Protein AF-A0A443N6I2-F1 (afdb_monomer)

Foldseek 3Di:
DDDDDDDPPPPPPPPPPPDPLVDDLVVLLVVLLVVQLVDPVSLVVQLVPDPSSVVSCPDLSNLQRGDCLVVLVDPPCPPDPVSVVSLVSSVVSNRLVSLLLVLVCCVFPVVVPVSSLVSLVVSVVVVNQLSLLVNLVVLVLDPPSPVVSCVSNVSHDPVVNVVSVVSNVSSVVVHPGPPPSDDDDDDD

Solvent-accessible surface area (backbone atoms only — not comparable to full-atom values): 10676 Å² total; per-residue (Å²): 139,88,79,86,83,82,79,79,77,76,76,79,77,76,77,77,77,82,50,78,81,76,51,56,58,67,58,49,17,53,52,42,14,54,42,10,46,74,31,51,65,58,34,56,53,49,34,71,75,40,71,66,44,43,60,21,60,73,34,63,60,21,40,32,40,42,47,45,70,62,70,77,67,51,79,89,56,84,84,38,70,66,59,52,54,49,49,51,48,14,41,76,51,63,8,52,64,44,37,31,50,52,12,48,42,26,39,44,53,69,65,39,45,69,62,9,50,51,35,23,48,56,22,35,76,73,65,35,64,59,28,23,47,52,48,18,56,54,28,60,73,40,94,88,33,51,66,63,15,48,62,42,39,70,76,53,54,76,78,54,47,56,54,38,51,53,50,49,54,59,51,55,76,72,48,64,64,71,88,57,95,80,74,81,84,87,79,135

Sequence (188 aa):
MGGLRKLMKRRKETTVTSNILSLPRDMLASILASVASSSVIDLVEAKRTCQGFYEAASDYLVFRRVTLESVYGTSWTANSPEKSSFLKQCEEMGNPDALCNLGMYHFFSYREYELGLNLLKKCVDSGHLYSSYALGMILLSNRGSHLEAIEVLNKIENLETDKCRRRFRKILNRMWIHYSFHQRRIYM

Secondary structure (DSSP, 8-state):
-------------------GGGS-HHHHHHHHHHHHHH-HHHHHHHHHH-HHHHHHTTSHHHHHH---HHHHH-STTTT-HHHHHHHHHHHHTT-HHHHHHHHHHIIIII--HHHHHHHHHHHHHTT-HHHHHHHHHHHHTSTT-HHHHHHHHTTS-HHHHHHHHHHHHHHHTTS-----SS------

Nearest PDB structures (foldseek):
  5jjo-assembly1_A  TM=4.020E-01  e=1.447E-02  Pseudomonas aeruginosa PAO1
  5jkp-assembly1_A  TM=4.039E-01  e=2.145E-02  Pseudomonas aeruginosa PAO1
  6lch-assembly1_A  TM=4.253E-01  e=3.028E-02  Pseudomonas aeruginosa
  8if8-assembly1_C  TM=2.238E-01  e=1.156E+00  Mycobacterium tuberculosis H37Rv
  7tdz-assembly1_C  TM=1.611E-01  e=5.867E+00  Xenopus laevis

Mean predicted aligned error: 10.06 Å

Radius of gyration: 25.02 Å; Cα contacts (8 Å, |Δi|>4): 185; chains: 1; bounding box: 101×25×61 Å

pLDDT: mean 82.49, std 18.19, range [36.22, 97.62]

InterPro domains:
  IPR001810 F-box domain [PS50181] (17-66)
  IPR011990 Tetratricopeptide-like helical domain superfamily [G3DSA:1.25.40.10] (66-175)
  IPR036047 F-box-like domain superfamily [SSF81383] (4-74)
  IPR040338 Putative F-box protein At1g67623-like [PTHR33784] (15-177)
  IPR057136 At2g35280-like, TPR domain [PF23310] (75-172)

Structure (mmCIF, N/CA/C/O backbone):
data_AF-A0A443N6I2-F1
#
_entry.id   AF-A0A443N6I2-F1
#
loop_
_atom_site.group_PDB
_atom_site.id
_atom_site.type_symbol
_atom_site.label_atom_id
_atom_site.label_alt_id
_atom_site.label_comp_id
_atom_site.label_asym_id
_atom_site.label_entity_id
_atom_site.label_seq_id
_atom_site.pdbx_PDB_ins_code
_atom_site.Cartn_x
_atom_site.Cartn_y
_atom_site.Cartn_z
_atom_site.occupancy
_atom_site.B_iso_or_equiv
_atom_site.auth_seq_id
_atom_site.auth_comp_id
_atom_site.auth_asym_id
_atom_site.auth_atom_id
_atom_site.pdbx_PDB_model_num
ATOM 1 N N . MET A 1 1 ? -76.685 -4.771 37.224 1.00 39.50 1 MET A N 1
ATOM 2 C CA . MET A 1 1 ? -76.157 -3.990 36.083 1.00 39.50 1 MET A CA 1
ATOM 3 C C . MET A 1 1 ? -74.640 -3.923 36.201 1.00 39.50 1 MET A C 1
ATOM 5 O O . MET A 1 1 ? -74.105 -2.989 36.781 1.00 39.50 1 MET A O 1
ATOM 9 N N . GLY A 1 2 ? -73.965 -4.989 35.763 1.00 40.97 2 GLY A N 1
ATOM 10 C CA . GLY A 1 2 ? -72.505 -5.082 35.757 1.00 40.97 2 GLY A CA 1
ATOM 11 C C . GLY A 1 2 ? -71.921 -4.390 34.527 1.00 40.97 2 GLY A C 1
ATOM 12 O O . GLY A 1 2 ? -72.459 -4.525 33.433 1.00 40.97 2 GLY A O 1
ATOM 13 N N . GLY A 1 3 ? -70.823 -3.659 34.709 1.00 36.22 3 GLY A N 1
ATOM 14 C CA . GLY A 1 3 ? -70.101 -2.980 33.636 1.00 36.22 3 GLY A CA 1
ATOM 15 C C . GLY A 1 3 ? -68.597 -3.082 33.860 1.00 36.22 3 GLY A C 1
ATOM 16 O O . GLY A 1 3 ? -68.027 -2.347 34.662 1.00 36.22 3 GLY A O 1
ATOM 17 N N . LEU A 1 4 ? -67.983 -4.040 33.166 1.00 39.94 4 LEU A N 1
ATOM 18 C CA . LEU A 1 4 ? -66.558 -4.374 33.149 1.00 39.94 4 LEU A CA 1
ATOM 19 C C . LEU A 1 4 ? -65.682 -3.147 32.813 1.00 39.94 4 LEU A C 1
ATOM 21 O O . LEU A 1 4 ? -65.750 -2.614 31.705 1.00 39.94 4 LEU A O 1
ATOM 25 N N . ARG A 1 5 ? -64.777 -2.751 33.719 1.00 44.75 5 ARG A N 1
ATOM 26 C CA . ARG A 1 5 ? -63.644 -1.870 33.384 1.00 44.75 5 ARG A CA 1
ATOM 27 C C . ARG A 1 5 ? -62.609 -2.683 32.601 1.00 44.75 5 ARG A C 1
ATOM 29 O O . ARG A 1 5 ? -61.895 -3.498 33.178 1.00 44.75 5 ARG A O 1
ATOM 36 N N . LYS A 1 6 ? -62.515 -2.473 31.284 1.00 48.53 6 LYS A N 1
ATOM 37 C CA . LYS A 1 6 ? -61.416 -3.013 30.468 1.00 48.53 6 LYS A CA 1
ATOM 38 C C . LYS A 1 6 ? -60.114 -2.288 30.827 1.00 48.53 6 LYS A C 1
ATOM 40 O O . LYS A 1 6 ? -59.874 -1.166 30.395 1.00 48.53 6 LYS A O 1
ATOM 45 N N . LEU A 1 7 ? -59.264 -2.954 31.606 1.00 45.34 7 LEU A N 1
ATOM 46 C CA . LEU A 1 7 ? -57.853 -2.609 31.765 1.00 45.34 7 LEU A CA 1
ATOM 47 C C . LEU A 1 7 ? -57.124 -2.918 30.451 1.00 45.34 7 LEU A C 1
ATOM 49 O O . LEU A 1 7 ? -56.798 -4.069 30.161 1.00 45.34 7 LEU A O 1
ATOM 53 N N . MET A 1 8 ? -56.868 -1.888 29.644 1.00 42.53 8 MET A N 1
ATOM 54 C CA . MET A 1 8 ? -55.917 -1.979 28.538 1.00 42.53 8 MET A CA 1
ATOM 55 C C . MET A 1 8 ? -54.514 -2.145 29.124 1.00 42.53 8 MET A C 1
ATOM 57 O O . MET A 1 8 ? -53.885 -1.193 29.585 1.00 42.53 8 MET A O 1
ATOM 61 N N . LYS A 1 9 ? -54.027 -3.386 29.129 1.00 47.94 9 LYS A N 1
ATOM 62 C CA . LYS A 1 9 ? -52.648 -3.715 29.483 1.00 47.94 9 LYS A CA 1
ATOM 63 C C . LYS A 1 9 ? -51.754 -3.167 28.370 1.00 47.94 9 LYS A C 1
ATOM 65 O O . LYS A 1 9 ? -51.672 -3.739 27.287 1.00 47.94 9 LYS A O 1
ATOM 70 N N . ARG A 1 10 ? -51.141 -2.009 28.622 1.00 44.16 10 ARG A N 1
ATOM 71 C CA . ARG A 1 10 ? -50.175 -1.364 27.726 1.00 44.16 10 ARG A CA 1
ATOM 72 C C . ARG A 1 10 ? -49.034 -2.358 27.484 1.00 44.16 10 ARG A C 1
ATOM 74 O O . ARG A 1 10 ? -48.279 -2.674 28.404 1.00 44.16 10 ARG A O 1
ATOM 81 N N . ARG A 1 11 ? -48.957 -2.910 26.273 1.00 45.88 11 ARG A N 1
ATOM 82 C CA . ARG A 1 11 ? -47.853 -3.769 25.839 1.00 45.88 11 ARG A CA 1
ATOM 83 C C . ARG A 1 11 ? -46.601 -2.891 25.858 1.00 45.88 11 ARG A C 1
ATOM 85 O O . ARG A 1 11 ? -46.526 -1.930 25.102 1.00 45.88 11 ARG A O 1
ATOM 92 N N . LYS A 1 12 ? -45.668 -3.152 26.779 1.00 47.81 12 LYS A N 1
ATOM 93 C CA . LYS A 1 12 ? -44.321 -2.579 26.698 1.00 47.81 12 LYS A CA 1
ATOM 94 C C . LYS A 1 12 ? -43.680 -3.200 25.462 1.00 47.81 12 LYS A C 1
ATOM 96 O O . LYS A 1 12 ? -43.268 -4.354 25.507 1.00 47.81 12 LYS A O 1
ATOM 101 N N . GLU A 1 13 ? -43.665 -2.467 24.359 1.00 48.84 13 GLU A N 1
ATOM 102 C CA . GLU A 1 13 ? -42.710 -2.719 23.290 1.00 48.84 13 GLU A CA 1
ATOM 103 C C . GLU A 1 13 ? -41.333 -2.423 23.876 1.00 48.84 13 GLU A C 1
ATOM 105 O O . GLU A 1 13 ? -40.942 -1.274 24.069 1.00 48.84 13 GLU A O 1
ATOM 110 N N . THR A 1 14 ? -40.626 -3.476 24.275 1.00 48.16 14 THR A N 1
ATOM 111 C CA . THR A 1 14 ? -39.189 -3.412 24.503 1.00 48.16 14 THR A CA 1
ATOM 112 C C . THR A 1 14 ? -38.567 -3.098 23.152 1.00 48.16 14 THR A C 1
ATOM 114 O O . THR A 1 14 ? -38.372 -3.987 22.327 1.00 48.16 14 THR A O 1
ATOM 117 N N . THR A 1 15 ? -38.292 -1.821 22.900 1.00 52.25 15 THR A N 1
ATOM 118 C CA . THR A 1 15 ? -37.352 -1.411 21.862 1.00 52.25 15 THR A CA 1
ATOM 119 C C . THR A 1 15 ? -36.039 -2.111 22.176 1.00 52.25 15 THR A C 1
ATOM 121 O O . THR A 1 15 ? -35.338 -1.724 23.111 1.00 52.25 15 THR A O 1
ATOM 124 N N . VAL A 1 16 ? -35.740 -3.192 21.455 1.00 60.00 16 VAL A N 1
ATOM 125 C CA . VAL A 1 16 ? -34.410 -3.793 21.458 1.00 60.00 16 VAL A CA 1
ATOM 126 C C . VAL A 1 16 ? -33.499 -2.724 20.875 1.00 60.00 16 VAL A C 1
ATOM 128 O O . VAL A 1 16 ? -33.427 -2.546 19.664 1.00 60.00 16 VAL A O 1
ATOM 131 N N . THR A 1 17 ? -32.864 -1.937 21.736 1.00 56.75 17 THR A N 1
ATOM 132 C CA . THR A 1 17 ? -31.785 -1.048 21.326 1.00 56.75 17 THR A CA 1
ATOM 133 C C . THR A 1 17 ? -30.616 -1.951 20.966 1.00 56.75 17 THR A C 1
ATOM 135 O O . THR A 1 17 ? -29.833 -2.339 21.833 1.00 56.75 17 THR A O 1
ATOM 138 N N . SER A 1 18 ? -30.546 -2.367 19.702 1.00 66.75 18 SER A N 1
ATOM 139 C CA . SER A 1 18 ? -29.411 -3.095 19.147 1.00 66.75 18 SER A CA 1
ATOM 140 C C . SER A 1 18 ? -28.195 -2.174 19.195 1.00 66.75 18 SER A C 1
ATOM 142 O O . SER A 1 18 ? -27.997 -1.331 18.322 1.00 66.75 18 SER A O 1
ATOM 144 N N . ASN A 1 19 ? -27.426 -2.278 20.277 1.00 81.06 19 ASN A N 1
ATOM 145 C CA . ASN A 1 19 ? -26.179 -1.547 20.439 1.00 81.06 19 ASN A CA 1
ATOM 146 C C . ASN A 1 19 ? -25.147 -2.142 19.476 1.00 81.06 19 ASN A C 1
ATOM 148 O O . ASN A 1 19 ? -25.045 -3.362 19.368 1.00 81.06 19 ASN A O 1
ATOM 152 N N . ILE A 1 20 ? -24.358 -1.304 18.810 1.00 81.38 20 ILE A N 1
ATOM 153 C CA . ILE A 1 20 ? -23.280 -1.753 17.924 1.00 81.38 20 ILE A CA 1
ATOM 154 C C . ILE A 1 20 ? -22.322 -2.714 18.643 1.00 81.38 20 ILE A C 1
ATOM 156 O O . ILE A 1 20 ? -21.853 -3.672 18.047 1.00 81.38 20 ILE A O 1
ATOM 160 N N . LEU A 1 21 ? -22.142 -2.547 19.957 1.00 77.94 21 LEU A N 1
ATOM 161 C CA . LEU A 1 21 ? -21.320 -3.421 20.804 1.00 77.94 21 LEU A CA 1
ATOM 162 C C . LEU A 1 21 ? -21.881 -4.837 20.998 1.00 77.94 21 LEU A C 1
ATOM 164 O O . L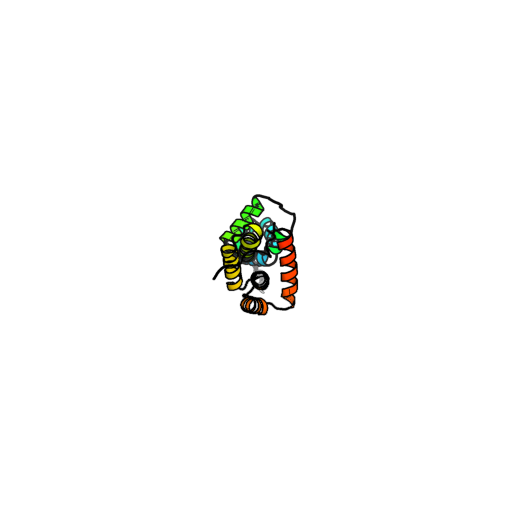EU A 1 21 ? -21.178 -5.696 21.517 1.00 77.94 21 LEU A O 1
ATOM 168 N N . SER A 1 22 ? -23.136 -5.082 20.618 1.00 86.19 22 SER A N 1
ATOM 169 C CA . SER A 1 22 ? -23.724 -6.429 20.619 1.00 86.19 22 SER A CA 1
ATOM 170 C C . SER A 1 22 ? -23.353 -7.241 19.377 1.00 86.19 22 SER A C 1
ATOM 172 O O . SER A 1 22 ? -23.647 -8.435 19.321 1.00 86.19 22 SER A O 1
ATOM 174 N N . LEU A 1 23 ? -22.715 -6.609 18.384 1.00 90.00 23 LEU A N 1
ATOM 175 C CA . LEU A 1 23 ? -22.253 -7.296 17.188 1.00 90.00 23 LEU A CA 1
ATOM 176 C C . LEU A 1 23 ? -21.044 -8.194 17.491 1.00 90.00 23 LEU A C 1
ATOM 178 O O . LEU A 1 23 ? -20.191 -7.839 18.309 1.00 90.00 23 LEU A O 1
ATOM 182 N N . PRO A 1 24 ? -20.924 -9.326 16.778 1.00 92.25 24 PRO A N 1
ATOM 183 C CA . PRO A 1 24 ? -19.712 -10.134 16.764 1.00 92.25 24 PRO A CA 1
ATOM 184 C C . PRO A 1 24 ? -18.457 -9.327 16.389 1.00 92.25 24 PRO A C 1
ATOM 186 O O . PRO A 1 24 ? -18.519 -8.352 15.633 1.00 92.25 24 PRO A O 1
ATOM 189 N N . ARG A 1 25 ? -17.294 -9.742 16.905 1.00 92.06 25 ARG A N 1
ATOM 190 C CA . ARG A 1 25 ? -16.025 -9.013 16.729 1.00 92.06 25 ARG A CA 1
ATOM 191 C C . ARG A 1 25 ? -15.607 -8.888 15.259 1.00 92.06 25 ARG A C 1
ATOM 193 O O . ARG A 1 25 ? -15.099 -7.846 14.866 1.00 92.06 25 ARG A O 1
ATOM 200 N N . ASP A 1 26 ? -15.851 -9.912 14.454 1.00 93.44 26 ASP A N 1
ATOM 201 C CA . ASP A 1 26 ? -15.612 -9.936 13.006 1.00 93.44 26 ASP A CA 1
ATOM 202 C C . ASP A 1 26 ? -16.476 -8.911 12.253 1.00 93.44 26 ASP A C 1
ATOM 204 O O . ASP A 1 26 ? -15.997 -8.232 11.344 1.00 93.44 26 ASP A O 1
ATOM 208 N N . MET A 1 27 ? -17.727 -8.713 12.681 1.00 94.62 27 MET A N 1
ATOM 209 C CA . MET A 1 27 ? -18.598 -7.673 12.122 1.00 94.62 27 MET A CA 1
ATOM 210 C C . MET A 1 27 ? -18.096 -6.274 12.488 1.00 94.62 27 MET A C 1
ATOM 212 O O . MET A 1 27 ? -18.049 -5.391 11.630 1.00 94.62 27 MET A O 1
ATOM 216 N N . LEU A 1 28 ? -17.651 -6.078 13.734 1.00 95.25 28 LEU A N 1
ATOM 217 C CA . LEU A 1 28 ? -17.009 -4.830 14.159 1.00 95.25 28 LEU A CA 1
ATOM 218 C C . LEU A 1 28 ? -15.725 -4.559 13.362 1.00 95.25 28 LEU A C 1
ATOM 220 O O . LEU A 1 28 ? -15.515 -3.434 12.913 1.00 95.25 28 LEU A O 1
ATOM 224 N N . ALA A 1 29 ? -14.900 -5.582 13.133 1.00 96.06 29 ALA A N 1
ATOM 225 C CA . ALA A 1 29 ? -13.685 -5.482 12.332 1.00 96.06 29 ALA A CA 1
ATOM 226 C C . ALA A 1 29 ? -13.988 -5.115 10.873 1.00 96.06 29 ALA A C 1
ATOM 228 O O . ALA A 1 29 ? -13.328 -4.244 10.315 1.00 96.06 29 ALA A O 1
ATOM 229 N N . SER A 1 30 ? -15.020 -5.709 10.267 1.00 96.25 30 SER A N 1
ATOM 230 C CA . SER A 1 30 ? -15.468 -5.366 8.911 1.00 96.25 30 SER A CA 1
ATOM 231 C C . SER A 1 30 ? -15.923 -3.904 8.802 1.00 96.25 30 SER A C 1
ATOM 233 O O . SER A 1 30 ? -15.514 -3.191 7.879 1.00 96.25 30 SER A O 1
ATOM 235 N N . ILE A 1 31 ? -16.697 -3.420 9.783 1.00 95.69 31 ILE A N 1
ATOM 236 C CA . ILE A 1 31 ? -17.104 -2.009 9.873 1.00 95.69 31 ILE A CA 1
ATOM 237 C C . ILE A 1 31 ? -15.866 -1.114 9.974 1.00 95.69 31 ILE A C 1
ATOM 239 O O . ILE A 1 31 ? -15.715 -0.179 9.186 1.00 95.69 31 ILE A O 1
ATOM 243 N N . LEU A 1 32 ? -14.947 -1.421 10.892 1.00 96.94 32 LEU A N 1
ATOM 244 C CA . LEU A 1 32 ? -13.719 -0.648 11.068 1.00 96.94 32 LEU A CA 1
ATOM 245 C C . LEU A 1 32 ? -12.814 -0.700 9.841 1.00 96.94 32 LEU A C 1
ATOM 247 O O . LEU A 1 32 ? -12.204 0.309 9.519 1.00 96.94 32 LEU A O 1
ATOM 251 N N . ALA A 1 33 ? -12.751 -1.815 9.117 1.00 97.19 33 ALA A N 1
ATOM 252 C CA . ALA A 1 33 ? -11.993 -1.916 7.877 1.00 97.19 33 ALA A CA 1
ATOM 253 C C . ALA A 1 33 ? -12.598 -1.031 6.775 1.00 97.19 33 ALA A C 1
ATOM 255 O O . ALA A 1 33 ? -11.865 -0.428 5.991 1.00 97.19 33 ALA A O 1
ATOM 256 N N . SER A 1 34 ? -13.928 -0.892 6.742 1.00 96.75 34 SER A N 1
ATOM 257 C CA . SER A 1 34 ? -14.609 0.064 5.864 1.00 96.75 34 SER A CA 1
ATOM 258 C C . SER A 1 34 ? -14.283 1.513 6.245 1.00 96.75 34 SER A C 1
ATOM 260 O O . SER A 1 34 ? -13.917 2.305 5.374 1.00 96.75 34 SER A O 1
ATOM 262 N N . VAL A 1 35 ? -14.344 1.850 7.539 1.00 96.25 35 VAL A N 1
ATOM 263 C CA . VAL A 1 35 ? -13.954 3.176 8.057 1.00 96.25 35 VAL A CA 1
ATOM 264 C C . VAL A 1 35 ? -12.492 3.471 7.715 1.00 96.25 35 VAL A C 1
ATOM 266 O O . VAL A 1 35 ? -12.188 4.496 7.111 1.00 96.25 35 VAL A O 1
ATOM 269 N N . ALA A 1 36 ? -11.599 2.526 7.999 1.00 95.12 36 ALA A N 1
ATOM 270 C CA . ALA A 1 36 ? -10.170 2.613 7.737 1.00 95.12 36 ALA A CA 1
ATOM 271 C C . ALA A 1 36 ? -9.847 2.804 6.253 1.00 95.12 36 ALA A C 1
ATOM 273 O O . ALA A 1 36 ? -8.918 3.539 5.930 1.00 95.12 36 ALA A O 1
ATOM 274 N N . SER A 1 37 ? -10.604 2.173 5.349 1.00 95.06 37 SER A N 1
ATOM 275 C CA . SER A 1 37 ? -10.425 2.357 3.903 1.00 95.06 37 SER A CA 1
ATOM 276 C C . SER A 1 37 ? -10.798 3.759 3.417 1.00 95.06 37 SER A C 1
ATOM 278 O O . SER A 1 37 ? -10.305 4.197 2.382 1.00 95.06 37 SER A O 1
ATOM 280 N N . SER A 1 38 ? -11.621 4.479 4.185 1.00 92.94 38 SER A N 1
ATOM 281 C CA . SER A 1 38 ? -12.023 5.856 3.884 1.00 92.94 38 SER A CA 1
ATOM 282 C C . SER A 1 38 ? -11.125 6.883 4.579 1.00 92.94 38 SER A C 1
ATOM 284 O O . SER A 1 38 ? -10.757 7.890 3.979 1.00 92.94 38 SER A O 1
ATOM 286 N N . SER A 1 39 ? -10.759 6.639 5.842 1.00 91.56 39 SER A N 1
ATOM 287 C CA . SER A 1 39 ? -9.991 7.577 6.662 1.00 91.56 39 SER A CA 1
ATOM 288 C C . SER A 1 39 ? -9.298 6.868 7.828 1.00 91.56 39 SER A C 1
ATOM 290 O O . SER A 1 39 ? -9.934 6.324 8.733 1.00 91.56 39 SER A O 1
ATOM 292 N N . VAL A 1 40 ? -7.964 6.935 7.859 1.00 90.50 40 VAL A N 1
ATOM 293 C CA . VAL A 1 40 ? -7.175 6.471 9.014 1.00 90.50 40 VAL A CA 1
ATOM 294 C C . VAL A 1 40 ? -7.456 7.297 10.277 1.00 90.50 40 VAL A C 1
ATOM 296 O O . VAL A 1 40 ? -7.346 6.780 11.384 1.00 90.50 40 VAL A O 1
ATOM 299 N N . ILE A 1 41 ? -7.837 8.570 10.125 1.00 89.38 41 ILE A N 1
ATOM 300 C CA . ILE A 1 41 ? -8.160 9.453 11.254 1.00 89.38 41 ILE A CA 1
ATOM 301 C C . ILE A 1 41 ? -9.461 8.978 11.903 1.00 89.38 41 ILE A C 1
ATOM 303 O O . ILE A 1 41 ? -9.509 8.808 13.119 1.00 89.38 41 ILE A O 1
ATOM 307 N N . ASP A 1 42 ? -10.472 8.661 11.094 1.00 94.00 42 ASP A N 1
ATOM 308 C CA . ASP A 1 42 ? -11.760 8.175 11.597 1.00 94.00 42 ASP A CA 1
ATOM 309 C C . ASP A 1 42 ? -11.614 6.800 12.253 1.00 94.00 42 ASP A C 1
ATOM 311 O O . ASP A 1 42 ? -12.272 6.525 13.252 1.00 94.00 42 ASP A O 1
ATOM 315 N N . LEU A 1 43 ? -10.705 5.952 11.754 1.00 94.81 43 LEU A N 1
ATOM 316 C CA . LEU A 1 43 ? -10.344 4.706 12.433 1.00 94.81 43 LEU A CA 1
ATOM 317 C C . LEU A 1 43 ? -9.772 4.981 13.831 1.00 94.81 43 LEU A C 1
ATOM 319 O O . LEU A 1 43 ? -10.172 4.328 14.796 1.00 94.81 43 LEU A O 1
ATOM 323 N N . VAL A 1 44 ? -8.831 5.922 13.955 1.00 90.88 44 VAL A N 1
ATOM 324 C CA . VAL A 1 44 ? -8.226 6.277 15.249 1.00 90.88 44 VAL A CA 1
ATOM 325 C C . VAL A 1 44 ? -9.282 6.807 16.213 1.00 90.88 44 VAL A C 1
ATOM 327 O O . VAL A 1 44 ? -9.305 6.388 17.368 1.00 90.88 44 VAL A O 1
ATOM 330 N N . GLU A 1 45 ? -10.187 7.663 15.750 1.00 93.56 45 GLU A N 1
ATOM 331 C CA . GLU A 1 45 ? -11.268 8.177 16.589 1.00 93.56 45 GLU A CA 1
ATOM 332 C C . GLU A 1 45 ? -12.272 7.078 16.960 1.00 93.56 45 GLU A C 1
ATOM 334 O O . GLU A 1 45 ? -12.623 6.945 18.132 1.00 93.56 45 GLU A O 1
ATOM 339 N N . ALA A 1 46 ? -12.637 6.192 16.028 1.00 94.44 46 ALA A N 1
ATOM 340 C CA . ALA A 1 46 ? -13.498 5.044 16.308 1.00 94.44 46 ALA A CA 1
ATOM 341 C C . ALA A 1 46 ? -12.911 4.142 17.408 1.00 94.44 46 ALA A C 1
ATOM 343 O O . ALA A 1 46 ? -13.628 3.776 18.343 1.00 94.44 46 ALA A O 1
ATOM 344 N N . LYS A 1 47 ? -11.599 3.862 17.373 1.00 94.06 47 LYS A N 1
ATOM 345 C CA . LYS A 1 47 ? -10.893 3.095 18.421 1.00 94.06 47 LYS A CA 1
ATOM 346 C C . LYS A 1 47 ? -11.042 3.699 19.815 1.00 94.06 47 LYS A C 1
ATOM 348 O O . LYS A 1 47 ? -11.019 2.963 20.795 1.00 94.06 47 LYS A O 1
ATOM 353 N N . ARG A 1 48 ? -11.163 5.025 19.917 1.00 93.38 48 ARG A N 1
ATOM 354 C CA . ARG A 1 48 ? -11.247 5.747 21.198 1.00 93.38 48 ARG A CA 1
ATOM 355 C C . ARG A 1 48 ? -12.651 5.752 21.790 1.00 93.38 48 ARG A C 1
ATOM 357 O O . ARG A 1 48 ? -12.798 6.043 22.972 1.00 93.38 48 ARG A O 1
ATOM 364 N N . THR A 1 49 ? -13.671 5.439 20.994 1.00 93.81 49 THR A N 1
ATOM 365 C CA . THR A 1 49 ? -15.066 5.500 21.451 1.00 93.81 49 THR A CA 1
ATOM 366 C C . THR A 1 49 ? -15.438 4.365 22.402 1.00 93.81 49 THR A C 1
ATOM 368 O O . THR A 1 49 ? -16.236 4.576 23.313 1.00 93.81 49 THR A O 1
ATOM 371 N N . CYS A 1 50 ? -14.901 3.157 22.199 1.00 91.25 50 CYS A N 1
ATOM 372 C CA . CYS A 1 50 ? -15.280 1.990 22.990 1.00 91.25 50 CYS A CA 1
ATOM 373 C C . CYS A 1 50 ? -14.257 0.848 22.926 1.00 91.25 50 CYS A C 1
ATOM 375 O O . CYS A 1 50 ? -13.539 0.670 21.941 1.00 91.25 50 CYS A O 1
ATOM 377 N N . GLN A 1 51 ? -14.276 0.009 23.967 1.00 91.19 51 GLN A N 1
ATOM 378 C CA . GLN A 1 51 ? -13.406 -1.163 24.087 1.00 91.19 51 GLN A CA 1
ATOM 379 C C . GLN A 1 51 ? -13.605 -2.170 22.941 1.00 91.19 51 GLN A C 1
ATOM 381 O O . GLN A 1 51 ? -12.634 -2.714 22.425 1.00 91.19 51 GLN A O 1
ATOM 386 N N . GLY A 1 52 ? -14.850 -2.382 22.495 1.00 92.81 52 GLY A N 1
ATOM 387 C CA . GLY A 1 52 ? -15.149 -3.309 21.398 1.00 92.81 52 GLY A CA 1
ATOM 388 C C . GLY A 1 52 ? -14.472 -2.912 20.083 1.00 92.81 52 GLY A C 1
ATOM 389 O O . GLY A 1 52 ? -13.874 -3.758 19.421 1.00 92.81 52 GLY A O 1
ATOM 390 N N . PHE A 1 53 ? -14.494 -1.622 19.729 1.00 94.56 53 PHE A N 1
ATOM 391 C CA . PHE A 1 53 ? -13.764 -1.128 18.559 1.00 94.56 53 PHE A CA 1
ATOM 392 C C . PHE A 1 53 ? -12.257 -1.108 18.765 1.00 94.56 53 PHE A C 1
ATOM 394 O O . PHE A 1 53 ? -11.525 -1.401 17.824 1.00 94.56 53 PHE A O 1
ATOM 401 N N . TYR A 1 54 ? -11.781 -0.797 19.970 1.00 94.06 54 TYR A N 1
ATOM 402 C CA . TYR A 1 54 ? -10.355 -0.868 20.268 1.00 94.06 54 TYR A CA 1
ATOM 403 C C . TYR A 1 54 ? -9.789 -2.271 19.989 1.00 94.06 54 TYR A C 1
ATOM 405 O O . TYR A 1 54 ? -8.777 -2.404 19.300 1.00 94.06 54 TYR A O 1
ATOM 413 N N . GLU A 1 55 ? -10.480 -3.314 20.454 1.00 93.62 55 GLU A N 1
ATOM 414 C CA . GLU A 1 55 ? -10.093 -4.709 20.227 1.00 93.62 55 GLU A CA 1
ATOM 415 C C . GLU A 1 55 ? -10.248 -5.124 18.759 1.00 93.62 55 GLU A C 1
ATOM 417 O O . GLU A 1 55 ? -9.327 -5.701 18.182 1.00 93.62 55 GLU A O 1
ATOM 422 N N . ALA A 1 56 ? -11.384 -4.797 18.133 1.00 95.19 56 ALA A N 1
ATOM 423 C CA . ALA A 1 56 ? -11.654 -5.145 16.738 1.00 95.19 56 ALA A CA 1
ATOM 424 C C . ALA A 1 56 ? -10.727 -4.426 15.739 1.00 95.19 56 ALA A C 1
ATOM 426 O O . ALA A 1 56 ? -10.492 -4.928 14.644 1.00 95.19 56 ALA A O 1
ATOM 427 N N . ALA A 1 57 ? -10.153 -3.276 16.103 1.00 93.75 57 ALA A N 1
ATOM 428 C CA . ALA A 1 57 ? -9.223 -2.542 15.247 1.00 93.75 57 ALA A CA 1
ATOM 429 C C . ALA A 1 57 ? -7.877 -3.246 15.027 1.00 93.75 57 ALA A C 1
ATOM 431 O O . ALA A 1 57 ? -7.119 -2.825 14.156 1.00 93.75 57 ALA A O 1
ATOM 432 N N . SER A 1 58 ? -7.567 -4.273 15.821 1.00 91.88 58 SER A N 1
ATOM 433 C CA . SER A 1 58 ? -6.359 -5.090 15.655 1.00 91.88 58 SER A CA 1
ATOM 434 C C . SER A 1 58 ? -6.579 -6.284 14.717 1.00 91.88 58 SER A C 1
ATOM 436 O O . SER A 1 58 ? -5.715 -7.151 14.611 1.00 91.88 58 SER A O 1
ATOM 438 N N . ASP A 1 59 ? -7.735 -6.359 14.055 1.00 95.50 59 ASP A N 1
ATOM 439 C CA . ASP A 1 59 ? -8.040 -7.399 13.082 1.00 95.50 59 ASP A CA 1
ATOM 440 C C . ASP A 1 59 ? -7.261 -7.207 11.770 1.00 95.50 59 ASP A C 1
ATOM 442 O O . ASP A 1 59 ? -7.045 -6.086 11.295 1.00 95.50 59 ASP A O 1
ATOM 446 N N . TYR A 1 60 ? -6.868 -8.320 11.151 1.00 94.44 60 TYR A N 1
ATOM 447 C CA . TYR A 1 60 ? -6.094 -8.331 9.911 1.00 94.44 60 TYR A CA 1
ATOM 448 C C . TYR A 1 60 ? -6.784 -7.574 8.763 1.00 94.44 60 TYR A C 1
ATOM 450 O O . TYR A 1 60 ? -6.106 -6.943 7.948 1.00 94.44 60 TYR A O 1
ATOM 458 N N . LEU A 1 61 ? -8.123 -7.590 8.695 1.00 95.19 61 LEU A N 1
ATOM 459 C CA . LEU A 1 61 ? -8.884 -6.888 7.659 1.00 95.19 61 LEU A CA 1
ATOM 460 C C . LEU A 1 61 ? -8.705 -5.375 7.745 1.00 95.19 61 LEU A C 1
ATOM 462 O O . LEU A 1 61 ? -8.674 -4.708 6.709 1.00 95.19 61 LEU A O 1
ATOM 466 N N . VAL A 1 62 ? -8.564 -4.838 8.959 1.00 96.62 62 VAL A N 1
ATOM 467 C CA . VAL A 1 62 ? -8.369 -3.403 9.192 1.00 96.62 62 VAL A CA 1
ATOM 468 C C . VAL A 1 62 ? -7.019 -2.976 8.625 1.00 96.62 62 VAL A C 1
ATOM 470 O O . VAL A 1 62 ? -6.965 -2.068 7.796 1.00 96.62 62 VAL A O 1
ATOM 473 N N . PHE A 1 63 ? -5.943 -3.686 8.976 1.00 96.12 63 PHE A N 1
ATOM 474 C CA . PHE A 1 63 ? -4.602 -3.418 8.444 1.00 96.12 63 PHE A CA 1
ATOM 475 C C . PHE A 1 63 ? -4.524 -3.605 6.930 1.00 96.12 63 PHE A C 1
ATOM 477 O O . PHE A 1 63 ? -3.901 -2.809 6.232 1.00 96.12 63 PHE A O 1
ATOM 484 N N . ARG A 1 64 ? -5.197 -4.622 6.390 1.00 95.38 64 ARG A N 1
ATOM 485 C CA . ARG A 1 64 ? -5.198 -4.883 4.948 1.00 95.38 64 ARG A CA 1
ATOM 486 C C . ARG A 1 64 ? -5.919 -3.800 4.139 1.00 95.38 64 ARG A C 1
ATOM 488 O O . ARG A 1 64 ? -5.562 -3.588 2.984 1.00 95.38 64 ARG A O 1
ATOM 495 N N . ARG A 1 65 ? -6.932 -3.137 4.713 1.00 95.25 65 ARG A N 1
ATOM 496 C CA . ARG A 1 65 ? -7.806 -2.185 3.996 1.00 95.25 65 ARG A CA 1
ATOM 497 C C . ARG A 1 65 ? -7.576 -0.716 4.331 1.00 95.25 65 ARG A C 1
ATOM 499 O O . ARG A 1 65 ? -8.115 0.128 3.622 1.00 95.25 65 ARG A O 1
ATOM 506 N N . VAL A 1 66 ? -6.830 -0.398 5.387 1.00 95.00 66 VAL A N 1
ATOM 507 C CA . VAL A 1 66 ? -6.592 0.994 5.787 1.00 95.00 66 VAL A CA 1
ATOM 508 C C . VAL A 1 66 ? -5.917 1.797 4.673 1.00 95.00 66 VAL A C 1
ATOM 510 O O . VAL A 1 66 ? -4.941 1.339 4.077 1.00 95.00 66 VAL A O 1
ATOM 513 N N . THR A 1 67 ? -6.426 3.003 4.407 1.00 92.12 67 THR A N 1
ATOM 514 C CA . THR A 1 67 ? -5.761 3.954 3.508 1.00 92.12 67 THR A CA 1
ATOM 515 C C . THR A 1 67 ? -4.560 4.577 4.204 1.00 92.12 67 THR A C 1
ATOM 517 O O . THR A 1 67 ? -4.654 5.053 5.340 1.00 92.12 67 THR A O 1
ATOM 520 N N . LEU A 1 68 ? -3.415 4.596 3.526 1.00 89.81 68 LEU A N 1
ATOM 521 C CA . LEU A 1 68 ? -2.179 5.136 4.096 1.00 89.81 68 LEU A CA 1
ATOM 522 C C . LEU A 1 68 ? -1.765 6.475 3.477 1.00 89.81 68 LEU A C 1
ATOM 524 O O . LEU A 1 68 ? -0.736 7.037 3.856 1.00 89.81 68 LEU A O 1
ATOM 528 N N . GLU A 1 69 ? -2.563 7.036 2.564 1.00 80.44 69 GLU A N 1
ATOM 529 C CA . GLU A 1 69 ? -2.233 8.283 1.864 1.00 80.44 69 GLU A CA 1
ATOM 530 C C . GLU A 1 69 ? -1.897 9.434 2.833 1.00 80.44 69 GLU A C 1
ATOM 532 O O . GLU A 1 69 ? -0.879 10.119 2.680 1.00 80.44 69 GLU A O 1
ATOM 537 N N . SER A 1 70 ? -2.707 9.622 3.878 1.00 77.12 70 SER A N 1
ATOM 538 C CA . SER A 1 70 ? -2.483 10.654 4.898 1.00 77.12 70 SER A CA 1
ATOM 539 C C . SER A 1 70 ? -1.397 10.276 5.913 1.00 77.12 70 SER A C 1
ATOM 541 O O . SER A 1 70 ? -0.719 11.163 6.441 1.00 77.12 70 SER A O 1
ATOM 543 N N . VAL A 1 71 ? -1.155 8.980 6.140 1.00 78.31 71 VAL A N 1
ATOM 544 C CA . VAL A 1 71 ? -0.094 8.474 7.034 1.00 78.31 71 VAL A CA 1
ATOM 545 C C . VAL A 1 71 ? 1.286 8.801 6.473 1.00 78.31 71 VAL A C 1
ATOM 547 O O . VAL A 1 71 ? 2.182 9.236 7.206 1.00 78.31 71 VAL A O 1
ATOM 550 N N . TYR A 1 72 ? 1.455 8.645 5.159 1.00 72.88 72 TYR A N 1
ATOM 551 C CA . TYR A 1 72 ? 2.678 9.041 4.470 1.00 72.88 72 TYR A CA 1
ATOM 552 C C . TYR A 1 72 ? 2.776 10.546 4.259 1.00 72.88 72 TYR A C 1
ATOM 554 O O . TYR A 1 72 ? 3.883 11.021 4.048 1.00 72.88 72 TYR A O 1
ATOM 562 N N . GLY A 1 73 ? 1.662 11.288 4.309 1.00 60.00 73 GLY A N 1
ATOM 563 C CA . GLY A 1 73 ? 1.585 12.726 4.039 1.00 60.00 73 GLY A CA 1
ATOM 564 C C . GLY A 1 73 ? 1.818 13.642 5.246 1.00 60.00 73 GLY A C 1
ATOM 565 O O . GLY A 1 73 ? 2.387 14.723 5.074 1.00 60.00 73 GLY A O 1
ATOM 566 N N . THR A 1 74 ? 1.424 13.222 6.448 1.00 54.69 74 THR A N 1
ATOM 567 C CA . THR A 1 74 ? 1.406 14.061 7.659 1.00 54.69 74 THR A CA 1
ATOM 568 C C . THR A 1 74 ? 2.713 14.001 8.462 1.00 54.69 74 THR A C 1
ATOM 570 O O . THR A 1 74 ? 3.402 12.980 8.498 1.00 54.69 74 THR A O 1
ATOM 573 N N . SER A 1 75 ? 3.059 15.112 9.124 1.00 51.22 75 SER A N 1
AT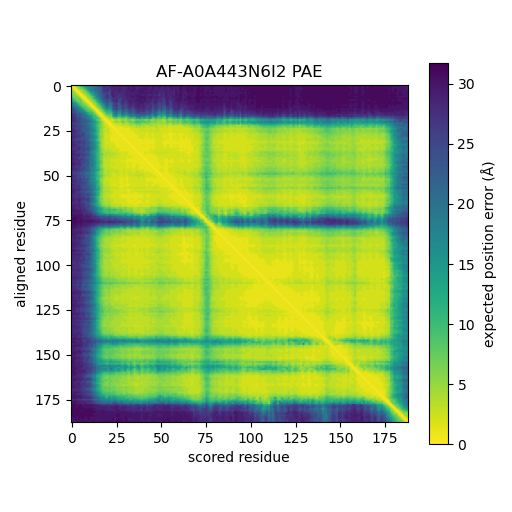OM 574 C CA . SER A 1 75 ? 4.197 15.237 10.055 1.00 51.22 75 SER A CA 1
ATOM 575 C C . SER A 1 75 ? 3.929 14.627 11.435 1.00 51.22 75 SER A C 1
ATOM 577 O O . SER A 1 75 ? 4.777 14.740 12.315 1.00 51.22 75 SER A O 1
ATOM 579 N N . TRP A 1 76 ? 2.764 14.000 11.635 1.00 44.41 76 TRP A N 1
ATOM 580 C CA . TRP A 1 76 ? 2.238 13.597 12.946 1.00 44.41 76 TRP A CA 1
ATOM 581 C C . TRP A 1 76 ? 3.197 12.673 13.719 1.00 44.41 76 TRP A C 1
ATOM 583 O O . TRP A 1 76 ? 3.177 12.638 14.942 1.00 44.41 76 TRP A O 1
ATOM 593 N N . THR A 1 77 ? 4.081 11.963 13.017 1.00 43.50 77 THR A N 1
ATOM 594 C CA . THR A 1 77 ? 5.015 10.982 13.584 1.00 43.50 77 THR A CA 1
ATOM 595 C C . THR A 1 77 ? 6.218 10.790 12.657 1.00 43.50 77 THR A C 1
ATOM 597 O O . THR A 1 77 ? 6.425 9.719 12.082 1.00 43.50 77 THR A O 1
ATOM 600 N N . ALA A 1 78 ? 7.025 11.831 12.443 1.00 52.88 78 ALA A N 1
ATOM 601 C CA . ALA A 1 78 ? 8.358 11.606 11.887 1.00 52.88 78 ALA A CA 1
ATOM 602 C C . ALA A 1 78 ? 9.137 10.721 12.884 1.00 52.88 78 ALA A C 1
ATOM 604 O O . ALA A 1 78 ? 9.592 11.201 13.914 1.00 52.88 78 ALA A O 1
ATOM 605 N N . ASN A 1 79 ? 9.220 9.419 12.591 1.00 60.19 79 ASN A N 1
ATOM 606 C CA . ASN A 1 79 ? 9.952 8.390 13.341 1.00 60.19 79 ASN A CA 1
ATOM 607 C C . ASN A 1 79 ? 9.369 7.947 14.700 1.00 60.19 79 ASN A C 1
ATOM 609 O O . ASN A 1 79 ? 10.138 7.583 15.588 1.00 60.19 79 ASN A O 1
ATOM 613 N N . SER A 1 80 ? 8.040 7.911 14.882 1.00 77.25 80 SER A N 1
ATOM 614 C CA . SER A 1 80 ? 7.488 7.259 16.086 1.00 77.25 80 SER A CA 1
ATOM 615 C C . SER A 1 80 ? 7.513 5.721 15.953 1.00 77.25 80 SER A C 1
ATOM 617 O O . SER A 1 80 ? 7.186 5.198 14.875 1.00 77.25 80 SER A O 1
ATOM 619 N N . PRO A 1 81 ? 7.876 4.974 17.017 1.00 82.12 81 PRO A N 1
ATOM 620 C CA . PRO A 1 81 ? 7.834 3.510 17.022 1.00 82.12 81 PRO A CA 1
ATOM 621 C C . PRO A 1 81 ? 6.454 2.941 16.674 1.00 82.12 81 PRO A C 1
ATOM 623 O O . PRO A 1 81 ? 6.357 1.930 15.983 1.00 82.12 81 PRO A O 1
ATOM 626 N N . GLU A 1 82 ? 5.380 3.614 17.087 1.00 82.56 82 GLU A N 1
ATOM 627 C CA . GLU A 1 82 ? 3.998 3.190 16.858 1.00 82.56 82 GLU A CA 1
ATOM 628 C C . GLU A 1 82 ? 3.629 3.265 15.378 1.00 82.56 82 GLU A C 1
ATOM 630 O O . GLU A 1 82 ? 3.040 2.325 14.849 1.00 82.56 82 GLU A O 1
ATOM 635 N N . LYS A 1 83 ? 4.016 4.344 14.679 1.00 83.06 83 LYS A N 1
ATOM 636 C CA . LYS A 1 83 ? 3.810 4.439 13.227 1.00 83.06 83 LYS A CA 1
ATOM 637 C C . LYS A 1 83 ? 4.604 3.368 12.493 1.00 83.06 83 LYS A C 1
ATOM 639 O O . LYS A 1 83 ? 4.069 2.755 11.576 1.00 83.06 83 LYS A O 1
ATOM 644 N N . SER A 1 84 ? 5.857 3.146 12.889 1.00 84.38 84 SER A N 1
ATOM 645 C CA . SER A 1 84 ? 6.695 2.106 12.284 1.00 84.38 84 SER A CA 1
ATOM 646 C C . SER A 1 84 ? 6.067 0.722 12.459 1.00 84.38 84 SER A C 1
ATOM 648 O O . SER A 1 84 ? 5.871 0.001 11.484 1.00 84.38 84 SER A O 1
ATOM 650 N N . SER A 1 85 ? 5.640 0.390 13.681 1.00 88.94 85 SER A N 1
ATOM 651 C CA . SER A 1 85 ? 4.966 -0.877 13.968 1.00 88.94 85 SER A CA 1
ATOM 652 C C . SER A 1 85 ? 3.652 -1.022 13.200 1.00 88.94 85 SER A C 1
ATOM 654 O O . SER A 1 85 ? 3.366 -2.100 12.689 1.00 88.94 85 SER A O 1
ATOM 656 N N . PHE A 1 86 ? 2.860 0.047 13.097 1.00 89.69 86 PHE A N 1
ATOM 657 C CA . PHE A 1 86 ? 1.603 0.045 12.350 1.00 89.69 86 PHE A CA 1
ATOM 658 C C . PHE A 1 86 ? 1.821 -0.180 10.848 1.00 89.69 86 PHE A C 1
ATOM 660 O O . PHE A 1 86 ? 1.132 -0.996 10.239 1.00 89.69 86 PHE A O 1
ATOM 667 N N . LEU A 1 87 ? 2.796 0.511 10.245 1.00 89.88 87 LEU A N 1
ATOM 668 C CA . LEU A 1 87 ? 3.138 0.331 8.833 1.00 89.88 87 LEU A CA 1
ATOM 669 C C . LEU A 1 87 ? 3.653 -1.083 8.563 1.00 89.88 87 LEU A C 1
ATOM 671 O O . LEU A 1 87 ? 3.191 -1.715 7.618 1.00 89.88 87 LEU A O 1
ATOM 675 N N . LYS A 1 88 ? 4.513 -1.612 9.439 1.00 91.88 88 LYS A N 1
ATOM 676 C CA . LYS A 1 88 ? 5.005 -2.989 9.341 1.00 91.88 88 LYS A CA 1
ATOM 677 C C . LYS A 1 88 ? 3.865 -4.011 9.389 1.00 91.88 88 LYS A C 1
ATOM 679 O O . LYS A 1 88 ? 3.835 -4.929 8.581 1.00 91.88 88 LYS A O 1
ATOM 684 N N . GLN A 1 89 ? 2.883 -3.823 10.272 1.00 94.06 89 GLN A N 1
ATOM 685 C CA . GLN A 1 89 ? 1.689 -4.676 10.303 1.00 94.06 89 GLN A CA 1
ATOM 686 C C . GLN A 1 89 ? 0.876 -4.579 9.006 1.00 94.06 89 GLN A C 1
ATOM 688 O O . GLN A 1 89 ? 0.401 -5.591 8.500 1.00 94.06 89 GLN A O 1
ATOM 693 N N . CYS A 1 90 ? 0.735 -3.382 8.430 1.00 95.06 90 CYS A N 1
ATOM 694 C CA . CYS A 1 90 ? 0.072 -3.219 7.136 1.00 95.06 90 CYS A CA 1
ATOM 695 C C . CYS A 1 90 ? 0.819 -3.971 6.021 1.00 95.06 90 CYS A C 1
ATOM 697 O O . CYS A 1 90 ? 0.181 -4.629 5.202 1.00 95.06 90 CYS A O 1
ATOM 699 N N . GLU A 1 91 ? 2.153 -3.915 6.004 1.00 94.31 91 GLU A N 1
ATOM 700 C CA . GLU A 1 91 ? 2.991 -4.672 5.063 1.00 94.31 91 GLU A CA 1
ATOM 701 C C . GLU A 1 91 ? 2.803 -6.186 5.235 1.00 94.31 91 GLU A C 1
ATOM 703 O O . GLU A 1 91 ? 2.509 -6.881 4.263 1.00 94.31 91 GLU A O 1
ATOM 708 N N . GLU A 1 92 ? 2.896 -6.686 6.471 1.00 94.56 92 GLU A N 1
ATOM 709 C CA . GLU A 1 92 ? 2.720 -8.105 6.812 1.00 94.56 92 GLU A CA 1
ATOM 710 C C . GLU A 1 92 ? 1.323 -8.627 6.436 1.00 94.56 92 GLU A C 1
ATOM 712 O O . GLU A 1 92 ? 1.187 -9.763 5.982 1.00 94.56 92 GLU A O 1
ATOM 717 N N . MET A 1 93 ? 0.283 -7.795 6.567 1.00 95.62 93 MET A N 1
ATOM 718 C CA . MET A 1 93 ? -1.097 -8.136 6.188 1.00 95.62 93 MET A CA 1
ATOM 719 C C . MET A 1 93 ? -1.401 -7.914 4.695 1.00 95.62 93 MET A C 1
ATOM 721 O O . MET A 1 93 ? -2.538 -8.110 4.254 1.00 95.62 93 MET A O 1
ATOM 725 N N . GLY A 1 94 ? -0.405 -7.516 3.899 1.00 94.19 94 GLY A N 1
ATOM 726 C CA . GLY A 1 94 ? -0.533 -7.363 2.452 1.00 94.19 94 GLY A CA 1
ATOM 727 C C . GLY A 1 94 ? -1.355 -6.150 2.021 1.00 94.19 94 GLY A C 1
ATOM 728 O O . GLY A 1 94 ? -2.075 -6.214 1.024 1.00 94.19 94 GLY A O 1
ATOM 729 N N . ASN A 1 95 ? -1.284 -5.052 2.774 1.00 95.88 95 ASN A N 1
ATOM 730 C CA . ASN A 1 95 ? -1.904 -3.786 2.400 1.00 95.88 95 ASN A CA 1
ATOM 731 C C . ASN A 1 95 ? -1.274 -3.242 1.093 1.00 95.88 95 ASN A C 1
ATOM 733 O O . ASN A 1 95 ? -0.055 -3.037 1.050 1.00 95.88 95 ASN A O 1
ATOM 737 N N . PRO A 1 96 ? -2.065 -2.963 0.037 1.00 94.25 96 PRO A N 1
ATOM 738 C CA . PRO A 1 96 ? -1.527 -2.504 -1.246 1.00 94.25 96 PRO A CA 1
ATOM 739 C C . PRO A 1 96 ? -0.812 -1.148 -1.188 1.00 94.25 96 PRO A C 1
ATOM 741 O O . PRO A 1 96 ? 0.199 -0.964 -1.866 1.00 94.25 96 PRO A O 1
ATOM 744 N N . ASP A 1 97 ? -1.282 -0.202 -0.364 1.00 92.50 97 ASP A N 1
ATOM 745 C CA . ASP A 1 97 ? -0.602 1.085 -0.180 1.00 92.50 97 ASP A CA 1
ATOM 746 C C . ASP A 1 97 ? 0.771 0.887 0.476 1.00 92.50 97 ASP A C 1
ATOM 748 O O . ASP A 1 97 ? 1.746 1.537 0.079 1.00 92.50 97 ASP A O 1
ATOM 752 N N . ALA A 1 98 ? 0.849 0.001 1.472 1.00 94.56 98 ALA A N 1
ATOM 753 C CA . ALA A 1 98 ? 2.076 -0.278 2.206 1.00 94.56 98 ALA A CA 1
ATOM 754 C C . ALA A 1 98 ? 3.113 -0.963 1.310 1.00 94.56 98 ALA A C 1
ATOM 756 O O . ALA A 1 98 ? 4.223 -0.458 1.143 1.00 94.56 98 ALA A O 1
ATOM 757 N N . LEU A 1 99 ? 2.712 -2.048 0.641 1.00 96.00 99 LEU A N 1
ATOM 758 C CA . LEU A 1 99 ? 3.564 -2.783 -0.294 1.00 96.00 99 LEU A CA 1
ATOM 759 C C . LEU A 1 99 ? 4.005 -1.919 -1.480 1.00 96.00 99 LEU A C 1
ATOM 761 O O . LEU A 1 99 ? 5.157 -2.004 -1.906 1.00 96.00 99 LEU A O 1
ATOM 765 N N . CYS A 1 100 ? 3.129 -1.048 -1.990 1.00 94.94 100 CYS A N 1
ATOM 766 C CA . CYS A 1 100 ? 3.495 -0.106 -3.041 1.00 94.94 100 CYS A CA 1
ATOM 767 C C . CYS A 1 100 ? 4.594 0.855 -2.578 1.00 94.94 100 CYS A C 1
ATOM 769 O O . CYS A 1 100 ? 5.548 1.090 -3.318 1.00 94.94 100 CYS A O 1
ATOM 771 N N . ASN A 1 101 ? 4.469 1.435 -1.381 1.00 92.62 101 ASN A N 1
ATOM 772 C CA . ASN A 1 101 ? 5.494 2.335 -0.854 1.00 92.62 101 ASN A CA 1
ATOM 773 C C . ASN A 1 101 ? 6.807 1.599 -0.592 1.00 92.62 101 ASN A C 1
ATOM 775 O O . ASN A 1 101 ? 7.860 2.110 -0.967 1.00 92.62 101 ASN A O 1
ATOM 779 N N . LEU A 1 102 ? 6.748 0.394 -0.023 1.00 93.56 102 LEU A N 1
ATOM 780 C CA . LEU A 1 102 ? 7.917 -0.457 0.173 1.00 93.56 102 LEU A CA 1
ATOM 781 C C . LEU A 1 102 ? 8.626 -0.726 -1.165 1.00 93.56 102 LEU A C 1
ATOM 783 O O . LEU A 1 102 ? 9.828 -0.491 -1.286 1.00 93.56 102 LEU A O 1
ATOM 787 N N . GLY A 1 103 ? 7.875 -1.104 -2.205 1.00 95.50 103 GLY A N 1
ATOM 788 C CA . GLY A 1 103 ? 8.406 -1.305 -3.555 1.00 95.50 103 GLY A CA 1
ATOM 789 C C . GLY A 1 103 ? 9.077 -0.055 -4.134 1.00 95.50 103 GLY A C 1
ATOM 790 O O . GLY A 1 103 ? 10.166 -0.139 -4.703 1.00 95.50 103 GLY A O 1
ATOM 791 N N . MET A 1 104 ? 8.482 1.121 -3.918 1.00 93.12 104 MET A N 1
ATOM 792 C CA . MET A 1 104 ? 9.081 2.402 -4.304 1.00 93.12 104 MET A CA 1
ATOM 793 C C . MET A 1 104 ? 10.400 2.678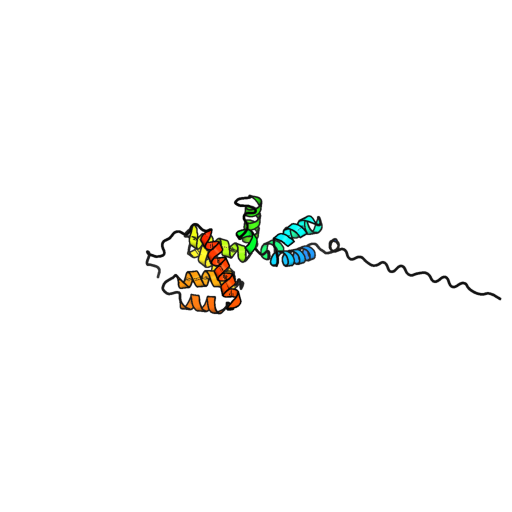 -3.562 1.00 93.12 104 MET A C 1
ATOM 795 O O . MET A 1 104 ? 11.363 3.107 -4.193 1.00 93.12 104 MET A O 1
ATOM 799 N N . TYR A 1 105 ? 10.485 2.409 -2.254 1.00 91.50 105 TYR A N 1
ATOM 800 C CA . TYR A 1 105 ? 11.728 2.575 -1.485 1.00 91.50 105 TYR A CA 1
ATOM 801 C C . TYR A 1 105 ? 12.826 1.610 -1.944 1.00 91.50 105 TYR A C 1
ATOM 803 O O . TYR A 1 105 ? 13.958 2.048 -2.163 1.00 91.50 105 TYR A O 1
ATOM 811 N N . HIS A 1 106 ? 12.497 0.334 -2.171 1.00 93.44 106 HIS A N 1
ATOM 812 C CA . HIS A 1 106 ? 13.449 -0.632 -2.728 1.00 93.44 106 HIS A CA 1
ATOM 813 C C . HIS A 1 106 ? 13.996 -0.171 -4.080 1.00 93.44 106 HIS A C 1
ATOM 815 O O . HIS A 1 106 ? 15.208 -0.204 -4.298 1.00 93.44 106 HIS A O 1
ATOM 821 N N . PHE A 1 107 ? 13.125 0.337 -4.955 1.00 92.75 107 PHE A N 1
ATOM 822 C CA . PHE A 1 107 ? 13.522 0.796 -6.280 1.00 92.75 107 PHE A CA 1
ATOM 823 C C . PHE A 1 107 ? 14.357 2.088 -6.246 1.00 92.75 107 PHE A C 1
ATOM 825 O O . PHE A 1 107 ? 15.447 2.136 -6.815 1.00 92.75 107 PHE A O 1
ATOM 832 N N . PHE A 1 108 ? 13.868 3.145 -5.589 1.00 87.94 108 PHE A N 1
ATOM 833 C CA . PHE A 1 108 ? 14.474 4.481 -5.665 1.00 87.94 108 PHE A CA 1
ATOM 834 C C . PHE A 1 108 ? 15.582 4.731 -4.635 1.00 87.94 108 PHE A C 1
ATOM 836 O O . PHE A 1 108 ? 16.525 5.470 -4.935 1.00 87.94 108 PHE A O 1
ATOM 843 N N . SER A 1 109 ? 15.479 4.137 -3.442 1.00 87.81 109 SER A N 1
ATOM 844 C CA . SER A 1 109 ? 16.372 4.423 -2.312 1.00 87.81 109 SER A CA 1
ATOM 845 C C . SER A 1 109 ? 17.324 3.281 -1.978 1.00 87.81 109 SER A C 1
ATOM 847 O O . SER A 1 109 ? 18.489 3.547 -1.711 1.00 87.81 109 SER A O 1
ATOM 849 N N . TYR A 1 110 ? 16.888 2.021 -2.022 1.00 89.31 110 TYR A N 1
ATOM 850 C CA . TYR A 1 110 ? 17.763 0.890 -1.663 1.00 89.31 110 TYR A CA 1
ATOM 851 C C . TYR A 1 110 ? 18.495 0.277 -2.859 1.00 89.31 110 TYR A C 1
ATOM 853 O O . TYR A 1 110 ? 19.456 -0.463 -2.673 1.00 89.31 110 TYR A O 1
ATOM 861 N N . ARG A 1 111 ? 18.103 0.642 -4.090 1.00 88.81 111 ARG A N 1
ATOM 862 C CA . ARG A 1 111 ? 18.672 0.125 -5.352 1.00 88.81 111 ARG A CA 1
ATOM 863 C C . ARG A 1 111 ? 18.474 -1.384 -5.536 1.00 88.81 111 ARG A C 1
ATOM 865 O O . ARG A 1 111 ? 19.200 -2.033 -6.285 1.00 88.81 111 ARG A O 1
ATOM 872 N N . GLU A 1 112 ? 17.455 -1.930 -4.892 1.00 93.56 112 GLU A N 1
ATOM 873 C CA . GLU A 1 112 ? 17.016 -3.316 -5.023 1.00 93.56 112 GLU A CA 1
ATOM 874 C C . GLU A 1 112 ? 15.911 -3.373 -6.084 1.00 93.56 112 GLU A C 1
ATOM 876 O O . GLU A 1 112 ? 14.740 -3.619 -5.794 1.00 93.56 112 GLU A O 1
ATOM 881 N N . TYR A 1 113 ? 16.283 -3.058 -7.330 1.00 93.00 113 TYR A N 1
ATOM 882 C CA . TYR A 1 113 ? 15.336 -2.779 -8.416 1.00 93.00 113 TYR A CA 1
ATOM 883 C C . TYR A 1 113 ? 14.364 -3.931 -8.677 1.00 93.00 113 TYR A C 1
ATOM 885 O O . TYR A 1 113 ? 13.162 -3.697 -8.745 1.00 93.00 113 TYR A O 1
ATOM 893 N N . GLU A 1 114 ? 14.866 -5.165 -8.759 1.00 94.94 114 GLU A N 1
ATOM 894 C CA . GLU A 1 114 ? 14.041 -6.359 -8.988 1.00 94.94 114 GLU A CA 1
ATOM 895 C C . GLU A 1 114 ? 13.014 -6.571 -7.874 1.00 94.94 114 GLU A C 1
ATOM 897 O O . GLU A 1 114 ? 11.840 -6.827 -8.136 1.00 94.94 114 GLU A O 1
ATOM 902 N N . LEU A 1 115 ? 13.425 -6.408 -6.613 1.00 95.88 115 LEU A N 1
ATOM 903 C CA . LEU A 1 115 ? 12.513 -6.522 -5.478 1.00 95.88 115 LEU A CA 1
ATOM 904 C C . LEU A 1 115 ? 11.447 -5.420 -5.521 1.00 95.88 115 LEU A C 1
ATOM 906 O O . LEU A 1 115 ? 10.259 -5.707 -5.374 1.00 95.88 115 LEU A O 1
ATOM 910 N N . GLY A 1 116 ? 11.861 -4.177 -5.788 1.00 96.00 116 GLY A N 1
ATOM 911 C CA . GLY A 1 116 ? 10.953 -3.042 -5.933 1.00 96.00 116 GLY A CA 1
ATOM 912 C C . GLY A 1 116 ? 9.926 -3.241 -7.051 1.00 96.00 116 GLY A C 1
ATOM 913 O O . GLY A 1 116 ? 8.728 -3.065 -6.828 1.00 96.00 116 GLY A O 1
ATOM 914 N N . LEU A 1 117 ? 10.373 -3.681 -8.231 1.00 95.94 117 LEU A N 1
ATOM 915 C CA . LEU A 1 117 ? 9.507 -3.986 -9.372 1.00 95.94 117 LEU A CA 1
ATOM 916 C C . LEU A 1 117 ? 8.543 -5.134 -9.063 1.00 95.94 117 LEU A C 1
ATOM 918 O O . LEU A 1 117 ? 7.355 -5.018 -9.358 1.00 95.94 117 LEU A O 1
ATOM 922 N N . ASN A 1 118 ? 9.013 -6.208 -8.427 1.00 97.19 118 ASN A N 1
ATOM 923 C CA . ASN A 1 118 ? 8.170 -7.345 -8.058 1.00 97.19 118 ASN A CA 1
ATOM 924 C C . ASN A 1 118 ? 7.077 -6.959 -7.054 1.00 97.19 118 ASN A C 1
ATOM 9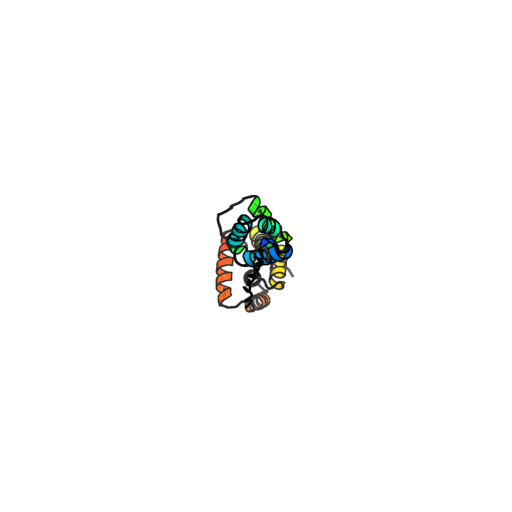26 O O . ASN A 1 118 ? 5.933 -7.394 -7.188 1.00 97.19 118 ASN A O 1
ATOM 930 N N . LEU A 1 119 ? 7.397 -6.119 -6.066 1.00 97.62 119 LEU A N 1
ATOM 931 C CA . LEU A 1 119 ? 6.409 -5.591 -5.122 1.00 97.62 119 LEU A CA 1
ATOM 932 C C . LEU A 1 119 ? 5.361 -4.720 -5.827 1.00 97.62 119 LEU A C 1
ATOM 934 O O . LEU A 1 119 ? 4.164 -4.876 -5.579 1.00 97.62 119 LEU A O 1
ATOM 938 N N . LEU A 1 120 ? 5.791 -3.846 -6.742 1.00 96.81 120 LEU A N 1
ATOM 939 C CA . LEU A 1 120 ? 4.878 -3.010 -7.522 1.00 96.81 120 LEU A CA 1
ATOM 940 C C . LEU A 1 120 ? 3.974 -3.845 -8.434 1.00 96.81 120 LEU A C 1
ATOM 942 O O . LEU A 1 120 ? 2.768 -3.607 -8.448 1.00 96.81 120 LEU A O 1
ATOM 946 N N . LYS A 1 121 ? 4.517 -4.852 -9.131 1.00 96.31 121 LYS A N 1
ATOM 947 C CA . LYS A 1 121 ? 3.748 -5.776 -9.982 1.00 96.31 121 LYS A CA 1
ATOM 948 C C . LYS A 1 121 ? 2.671 -6.514 -9.186 1.00 96.31 121 LYS A C 1
ATOM 950 O O . LYS A 1 121 ? 1.507 -6.451 -9.563 1.00 96.31 121 LYS A O 1
ATOM 955 N N . LYS A 1 122 ? 3.007 -7.062 -8.010 1.00 95.81 122 LYS A N 1
ATOM 956 C CA . LYS A 1 122 ? 2.015 -7.679 -7.104 1.00 95.81 122 LYS A CA 1
ATOM 957 C C . LYS A 1 122 ? 0.862 -6.7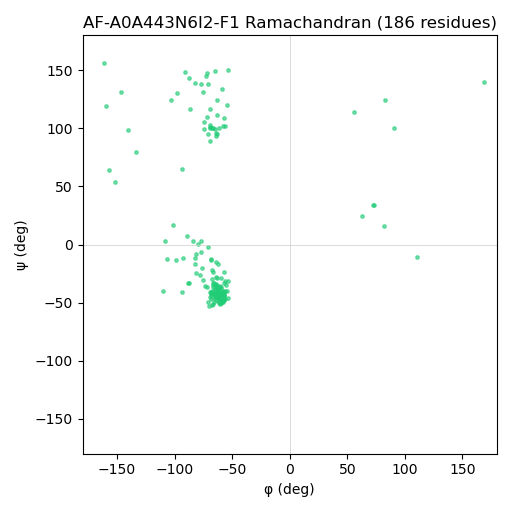35 -6.750 1.00 95.81 122 LYS A C 1
ATOM 959 O O . LYS A 1 122 ? -0.292 -7.153 -6.690 1.00 95.81 122 LYS A O 1
ATOM 964 N N . CYS A 1 123 ? 1.158 -5.458 -6.513 1.00 95.69 123 CYS A N 1
ATOM 965 C CA . CYS A 1 123 ? 0.124 -4.466 -6.222 1.00 95.69 123 CYS A CA 1
ATOM 966 C C . CYS A 1 123 ? -0.741 -4.165 -7.458 1.00 95.69 123 CYS A C 1
ATOM 968 O O . CYS A 1 123 ? -1.963 -4.064 -7.336 1.00 95.69 123 CYS A O 1
ATOM 970 N N . VAL A 1 124 ? -0.135 -4.067 -8.646 1.00 95.50 124 VAL A N 1
ATOM 971 C CA . VAL A 1 124 ? -0.862 -3.925 -9.920 1.00 95.50 124 VAL A CA 1
ATOM 972 C C . VAL A 1 124 ? -1.804 -5.105 -10.155 1.00 95.50 124 VAL A C 1
ATOM 974 O O . VAL A 1 124 ? -2.967 -4.883 -10.487 1.00 95.50 124 VAL A O 1
ATOM 977 N N . ASP A 1 125 ? -1.355 -6.332 -9.894 1.00 93.81 125 ASP A N 1
ATOM 978 C CA . ASP A 1 125 ? -2.164 -7.548 -10.054 1.00 93.81 125 ASP A CA 1
ATOM 979 C C . ASP A 1 125 ? -3.379 -7.569 -9.110 1.00 93.81 125 ASP A C 1
ATOM 981 O O . ASP A 1 125 ? -4.427 -8.115 -9.448 1.00 93.81 125 ASP A O 1
ATOM 985 N N . SER A 1 126 ? -3.279 -6.911 -7.949 1.00 90.94 126 SER A N 1
ATOM 986 C CA . SER A 1 126 ? -4.410 -6.710 -7.028 1.00 90.94 126 SER A CA 1
ATOM 987 C C . SER A 1 126 ? -5.366 -5.570 -7.417 1.00 90.94 126 SER A C 1
ATOM 989 O O . SER A 1 126 ? -6.326 -5.308 -6.695 1.00 90.94 126 SER A O 1
ATOM 991 N N . GLY A 1 127 ? -5.114 -4.872 -8.530 1.00 91.94 127 GLY A N 1
ATOM 992 C CA . GLY A 1 127 ? -5.911 -3.726 -8.981 1.00 91.94 127 GLY A CA 1
ATOM 993 C C . GLY A 1 127 ? -5.557 -2.398 -8.302 1.00 91.94 127 GLY A C 1
ATOM 994 O O . GLY A 1 127 ? -6.338 -1.450 -8.364 1.00 91.94 127 GLY A O 1
ATOM 995 N N . HIS A 1 128 ? -4.397 -2.292 -7.643 1.00 92.94 128 HIS A N 1
ATOM 996 C CA . HIS A 1 128 ? -4.007 -1.059 -6.963 1.00 92.94 128 HIS A CA 1
ATOM 997 C C . HIS A 1 128 ? -3.630 0.042 -7.968 1.00 92.94 128 HIS A C 1
ATOM 999 O O . HIS A 1 128 ? -2.585 0.005 -8.631 1.00 92.94 128 HIS A O 1
ATOM 1005 N N . LEU A 1 129 ? -4.489 1.056 -8.060 1.00 93.25 129 LEU A N 1
ATOM 1006 C CA . LEU A 1 129 ? -4.418 2.094 -9.087 1.00 93.25 129 LEU A CA 1
ATOM 1007 C C . LEU A 1 129 ? -3.121 2.908 -9.033 1.00 93.25 129 LEU A C 1
ATOM 1009 O O . LEU A 1 129 ? -2.451 3.099 -10.049 1.00 93.25 129 LEU A O 1
ATOM 1013 N N . TYR A 1 130 ? -2.720 3.334 -7.832 1.00 93.38 130 TYR A N 1
ATOM 1014 C CA . TYR A 1 130 ? -1.493 4.107 -7.655 1.00 93.38 130 TYR A CA 1
ATOM 1015 C C . TYR A 1 130 ? -0.239 3.298 -8.026 1.00 93.38 130 TYR A C 1
ATOM 1017 O O . TYR A 1 130 ? 0.691 3.858 -8.607 1.00 93.38 130 TYR A O 1
ATOM 1025 N N . SER A 1 131 ? -0.218 1.984 -7.768 1.00 95.19 131 SER A N 1
ATOM 1026 C CA . SER A 1 131 ? 0.891 1.121 -8.204 1.00 95.19 131 SER A CA 1
ATOM 1027 C C . SER A 1 131 ? 0.966 0.994 -9.714 1.00 95.19 131 SER A C 1
ATOM 1029 O O . SER A 1 131 ? 2.070 0.979 -10.248 1.00 95.19 131 SER A O 1
ATOM 1031 N N . SER A 1 132 ? -0.178 0.959 -10.401 1.00 96.00 132 SER A N 1
ATOM 1032 C CA . SER A 1 132 ? -0.210 0.951 -11.868 1.00 96.00 132 SER A CA 1
ATOM 1033 C C . SER A 1 132 ? 0.431 2.225 -12.412 1.00 96.00 132 SER A C 1
ATOM 1035 O O . SER A 1 132 ? 1.325 2.165 -13.253 1.00 96.00 132 SER A O 1
ATOM 1037 N N . TYR A 1 133 ? 0.076 3.381 -11.842 1.00 95.88 133 TYR A N 1
ATOM 1038 C CA . TYR A 1 133 ? 0.709 4.646 -12.210 1.00 95.88 133 TYR A CA 1
ATOM 1039 C C . TYR A 1 133 ? 2.219 4.621 -11.939 1.00 95.88 133 TYR A C 1
ATOM 1041 O O . TYR A 1 133 ? 3.017 4.942 -12.816 1.00 95.88 133 TYR A O 1
ATOM 1049 N N . ALA A 1 134 ? 2.623 4.230 -10.728 1.00 95.00 134 ALA A N 1
ATOM 1050 C CA . ALA A 1 134 ? 4.021 4.232 -10.314 1.00 95.00 134 ALA A CA 1
ATOM 1051 C C . ALA A 1 134 ? 4.890 3.294 -11.169 1.00 95.00 134 ALA A C 1
ATOM 1053 O O . ALA A 1 134 ? 5.942 3.715 -11.652 1.00 95.00 134 ALA A O 1
ATOM 1054 N N . LEU A 1 135 ? 4.428 2.061 -11.403 1.00 96.19 135 LEU A N 1
ATOM 1055 C CA . LEU A 1 135 ? 5.103 1.093 -12.265 1.00 96.19 135 LEU A CA 1
ATOM 1056 C C . LEU A 1 135 ? 5.188 1.610 -13.702 1.00 96.19 135 LEU A C 1
ATOM 1058 O O . LEU A 1 135 ? 6.265 1.586 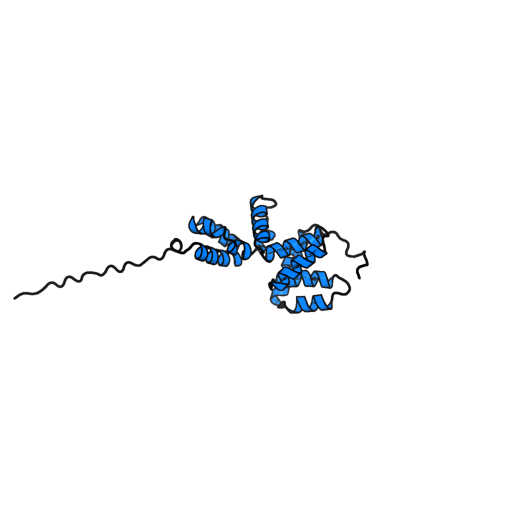-14.289 1.00 96.19 135 LEU A O 1
ATOM 1062 N N . GLY A 1 136 ? 4.095 2.151 -14.245 1.00 95.56 136 GLY A N 1
ATOM 1063 C CA . GLY A 1 136 ? 4.081 2.741 -15.581 1.00 95.56 136 GLY A CA 1
ATOM 1064 C C . GLY A 1 136 ? 5.112 3.861 -15.744 1.00 95.56 136 GLY A C 1
ATOM 1065 O O . GLY A 1 136 ? 5.862 3.874 -16.717 1.00 95.56 136 GLY A O 1
ATOM 1066 N N . MET A 1 137 ? 5.230 4.761 -14.763 1.00 94.62 137 MET A N 1
ATOM 1067 C CA . MET A 1 137 ? 6.241 5.828 -14.786 1.00 94.62 137 MET A CA 1
ATOM 1068 C C . MET A 1 137 ? 7.679 5.291 -14.727 1.00 94.62 137 MET A C 1
ATOM 1070 O O . MET A 1 137 ? 8.564 5.824 -15.402 1.00 94.62 137 MET A O 1
ATOM 1074 N N . ILE A 1 138 ? 7.922 4.240 -13.939 1.00 92.94 138 ILE A N 1
ATOM 1075 C CA . ILE A 1 138 ? 9.226 3.567 -13.881 1.00 92.94 138 ILE A CA 1
ATOM 1076 C C . ILE A 1 138 ? 9.558 2.935 -15.239 1.00 92.94 138 ILE A C 1
ATOM 1078 O O . ILE A 1 138 ? 10.643 3.169 -15.769 1.00 92.94 138 ILE A O 1
ATOM 1082 N N . LEU A 1 139 ? 8.616 2.198 -15.833 1.00 93.25 139 LEU A N 1
ATOM 1083 C CA . LEU A 1 139 ? 8.797 1.528 -17.123 1.00 93.25 139 LEU A CA 1
ATOM 1084 C C . LEU A 1 139 ? 8.996 2.524 -18.273 1.00 93.25 139 LEU A C 1
ATOM 1086 O O . LEU A 1 139 ? 9.860 2.302 -19.115 1.00 93.25 139 LEU A O 1
ATOM 1090 N N . LEU A 1 140 ? 8.281 3.658 -18.280 1.00 91.00 140 LEU A N 1
ATOM 1091 C CA . LEU A 1 140 ? 8.505 4.748 -19.244 1.00 91.00 140 LEU A CA 1
ATOM 1092 C C . LEU A 1 140 ? 9.919 5.331 -19.167 1.00 91.00 140 LEU A C 1
ATOM 1094 O O . LEU A 1 140 ? 10.428 5.850 -20.159 1.00 91.00 140 LEU A O 1
ATOM 1098 N N . SER A 1 141 ? 10.537 5.268 -17.989 1.00 86.38 141 SER A N 1
ATOM 1099 C CA . SER A 1 141 ? 11.897 5.758 -17.773 1.00 86.38 141 SER A CA 1
ATOM 1100 C C . SER A 1 141 ? 12.962 4.737 -18.203 1.00 86.38 141 SER A C 1
ATOM 1102 O O . SER A 1 141 ? 14.137 5.094 -18.305 1.00 86.38 141 SER A O 1
ATOM 1104 N N . ASN A 1 142 ? 12.574 3.484 -18.477 1.00 84.31 142 ASN A N 1
ATOM 1105 C CA . ASN A 1 142 ? 13.459 2.422 -18.944 1.00 84.31 142 ASN A CA 1
ATOM 1106 C C . ASN A 1 142 ? 13.387 2.259 -20.471 1.00 84.31 142 ASN A C 1
ATOM 1108 O O . ASN A 1 142 ? 12.313 2.115 -21.058 1.00 84.31 142 ASN A O 1
ATOM 1112 N N . ARG A 1 143 ? 14.545 2.222 -21.138 1.00 73.94 143 ARG A N 1
ATOM 1113 C CA . ARG A 1 143 ? 14.592 2.024 -22.594 1.00 73.94 143 ARG A CA 1
ATOM 1114 C C . ARG A 1 143 ? 14.167 0.591 -22.925 1.00 73.94 143 ARG A C 1
ATOM 1116 O O . ARG A 1 143 ? 14.862 -0.347 -22.561 1.00 73.94 143 ARG A O 1
ATOM 1123 N N . GLY A 1 144 ? 13.059 0.441 -23.652 1.00 80.44 144 GLY A N 1
ATOM 1124 C CA . GLY A 1 144 ? 12.561 -0.856 -24.139 1.00 80.44 144 GLY A CA 1
ATOM 1125 C C . GLY A 1 144 ? 11.270 -1.349 -23.480 1.00 80.44 144 GLY A C 1
ATOM 1126 O O . GLY A 1 144 ? 10.645 -2.258 -24.013 1.00 80.44 144 GLY A O 1
ATOM 1127 N N . SER A 1 145 ? 10.810 -0.710 -22.401 1.00 89.62 145 SER A N 1
ATOM 1128 C CA . SER A 1 145 ? 9.582 -1.105 -21.688 1.00 89.62 145 SER A CA 1
ATOM 1129 C C . SER A 1 145 ? 8.370 -0.220 -22.013 1.00 89.62 145 SER A C 1
ATOM 1131 O O . SER A 1 145 ? 7.385 -0.227 -21.282 1.00 89.62 145 SER A O 1
ATOM 1133 N N . HIS A 1 146 ? 8.411 0.559 -23.102 1.00 88.62 146 HIS A N 1
ATOM 1134 C CA . HIS A 1 146 ? 7.351 1.526 -23.427 1.00 88.62 146 HIS A CA 1
ATOM 1135 C C . HIS A 1 146 ? 5.982 0.879 -23.669 1.00 88.62 146 HIS A C 1
ATOM 1137 O O . HIS A 1 146 ? 4.979 1.441 -23.240 1.00 88.62 146 HIS A O 1
ATOM 1143 N N . LEU A 1 147 ? 5.928 -0.282 -24.331 1.00 91.19 147 LEU A N 1
ATOM 1144 C CA . LEU A 1 147 ? 4.664 -0.985 -24.576 1.00 91.19 147 LEU A CA 1
ATOM 1145 C C . LEU A 1 147 ? 4.042 -1.477 -23.262 1.00 91.19 147 LEU A C 1
ATOM 1147 O O . LEU A 1 147 ? 2.898 -1.136 -22.981 1.00 91.19 147 LEU A O 1
ATOM 1151 N N . GLU A 1 148 ? 4.825 -2.156 -22.416 1.00 91.75 148 GLU A N 1
ATOM 1152 C CA . GLU A 1 148 ? 4.397 -2.588 -21.072 1.00 91.75 148 GLU A CA 1
ATOM 1153 C C . GLU A 1 148 ? 3.938 -1.383 -20.233 1.00 91.75 148 GLU A C 1
ATOM 1155 O O . GLU A 1 148 ? 2.906 -1.428 -19.565 1.00 91.75 148 GLU A O 1
ATOM 1160 N N . ALA A 1 149 ? 4.655 -0.259 -20.316 1.00 92.62 149 ALA A N 1
ATOM 1161 C CA . ALA A 1 149 ? 4.279 0.962 -19.616 1.00 92.62 149 ALA A CA 1
ATOM 1162 C C . ALA A 1 149 ? 2.915 1.506 -20.072 1.00 92.62 149 ALA A C 1
ATOM 1164 O O . ALA A 1 149 ? 2.091 1.872 -19.236 1.00 92.62 149 ALA A O 1
ATOM 1165 N N . ILE A 1 150 ? 2.666 1.551 -21.385 1.00 91.38 150 ILE A N 1
ATOM 1166 C CA . ILE A 1 150 ? 1.391 2.003 -21.957 1.00 91.38 150 ILE A CA 1
ATOM 1167 C C . ILE A 1 150 ? 0.255 1.063 -21.542 1.00 91.38 150 ILE A C 1
ATOM 1169 O O . ILE A 1 150 ? -0.802 1.535 -21.135 1.00 91.38 150 ILE A O 1
ATOM 1173 N N . GLU A 1 151 ? 0.468 -0.252 -21.581 1.00 92.25 151 GLU A N 1
ATOM 1174 C CA . GLU A 1 151 ? -0.533 -1.241 -21.163 1.00 92.25 151 GLU A CA 1
ATOM 1175 C C . GLU A 1 151 ? -0.943 -1.078 -19.697 1.00 92.25 151 GLU A C 1
ATOM 1177 O O . GLU A 1 151 ? -2.131 -1.141 -19.370 1.00 92.25 151 GLU A O 1
ATOM 1182 N N . VAL A 1 152 ? 0.026 -0.839 -18.809 1.00 93.19 1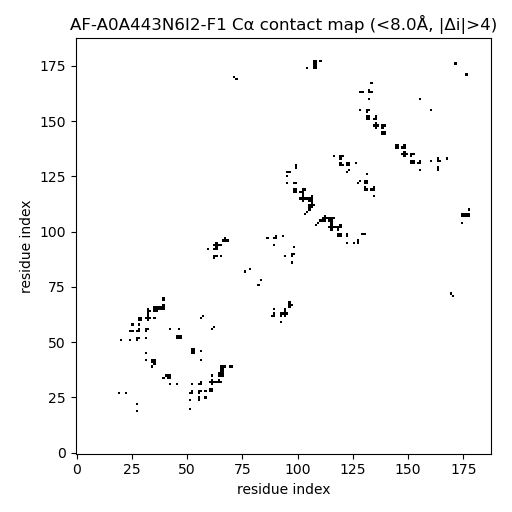52 VAL A N 1
ATOM 1183 C CA . VAL A 1 152 ? -0.247 -0.605 -17.386 1.00 93.19 152 VAL A CA 1
ATOM 1184 C C . VAL A 1 152 ? -0.965 0.734 -17.176 1.00 93.19 152 VAL A C 1
ATOM 1186 O O . VAL A 1 152 ? -1.912 0.800 -16.392 1.00 93.19 152 VAL A O 1
ATOM 1189 N N . LEU A 1 153 ? -0.558 1.795 -17.881 1.00 92.00 153 LEU A N 1
ATOM 1190 C CA . LEU A 1 153 ? -1.125 3.139 -17.718 1.00 92.00 153 LEU A CA 1
ATOM 1191 C C . LEU A 1 153 ? -2.513 3.303 -18.353 1.00 92.00 153 LEU A C 1
ATOM 1193 O O . LEU A 1 153 ? -3.327 4.047 -17.815 1.00 92.00 153 LEU A O 1
ATOM 1197 N N . ASN A 1 154 ? -2.823 2.583 -19.434 1.00 89.88 154 ASN A N 1
ATOM 1198 C CA . ASN A 1 154 ? -4.132 2.635 -20.102 1.00 89.88 154 ASN A CA 1
ATOM 1199 C C . ASN A 1 154 ? -5.291 2.164 -19.211 1.00 89.88 154 ASN A C 1
ATOM 1201 O O . ASN A 1 154 ? -6.449 2.446 -19.503 1.00 89.88 154 ASN A O 1
ATOM 1205 N N . LYS A 1 155 ? -4.991 1.452 -18.119 1.00 85.12 155 LYS A N 1
ATOM 1206 C CA . LYS A 1 155 ? -5.984 1.009 -17.130 1.00 85.12 155 LYS A CA 1
ATOM 1207 C C . LYS A 1 155 ? -6.434 2.130 -16.185 1.00 85.12 155 LYS A C 1
ATOM 1209 O O . LYS A 1 155 ? -7.319 1.906 -15.365 1.00 85.12 155 LYS A O 1
ATOM 1214 N N . ILE A 1 156 ? -5.814 3.308 -16.252 1.00 88.50 156 ILE A N 1
ATOM 1215 C CA . ILE A 1 156 ? -6.040 4.418 -15.326 1.00 88.50 156 ILE A CA 1
ATOM 1216 C C . ILE A 1 156 ? -6.917 5.467 -16.005 1.00 88.50 156 ILE A C 1
ATOM 1218 O O . ILE A 1 156 ? -6.570 5.999 -17.055 1.00 88.50 156 ILE A O 1
ATOM 1222 N N . GLU A 1 157 ? -8.041 5.813 -15.382 1.00 85.44 157 GLU A N 1
ATOM 1223 C CA . GLU A 1 157 ? -8.883 6.908 -15.862 1.00 85.44 157 GLU A CA 1
ATOM 1224 C C . GLU A 1 157 ? -8.156 8.264 -15.773 1.00 85.44 157 GLU A C 1
ATOM 1226 O O . GLU A 1 157 ? -7.348 8.521 -14.871 1.00 85.44 157 GLU A O 1
ATOM 1231 N N . ASN A 1 158 ? -8.479 9.189 -16.682 1.00 77.62 158 ASN A N 1
ATOM 1232 C CA . ASN A 1 158 ? -7.823 10.502 -16.751 1.00 77.62 158 ASN A CA 1
ATOM 1233 C C . ASN A 1 158 ? -7.912 11.293 -15.430 1.00 77.62 158 ASN A C 1
ATOM 1235 O O . ASN A 1 158 ? -6.929 11.900 -15.007 1.00 77.62 158 ASN A O 1
ATOM 1239 N N . LEU A 1 159 ? -9.063 11.255 -14.745 1.00 72.06 159 LEU A N 1
ATOM 1240 C CA . LEU A 1 159 ? -9.269 11.951 -13.465 1.00 72.06 159 LEU A CA 1
ATOM 1241 C C . LEU A 1 159 ? -8.395 11.385 -12.335 1.00 72.06 159 LEU A C 1
ATOM 1243 O O . LEU A 1 159 ? -7.934 12.123 -11.461 1.00 72.06 159 LEU A O 1
ATOM 1247 N N . GLU A 1 160 ? -8.125 10.083 -12.370 1.00 86.31 160 GLU A N 1
ATOM 1248 C CA . GLU A 1 160 ? -7.296 9.401 -11.378 1.00 86.31 160 GLU A CA 1
ATOM 1249 C C . GLU A 1 160 ? -5.797 9.561 -11.661 1.00 86.31 160 GLU A C 1
ATOM 1251 O O . GLU A 1 160 ? -4.976 9.557 -10.739 1.00 86.31 160 GLU A O 1
ATOM 1256 N N . THR A 1 161 ? -5.435 9.804 -12.923 1.00 88.56 161 THR A N 1
ATOM 1257 C CA . THR A 1 161 ? -4.054 10.064 -13.349 1.00 88.56 161 THR A CA 1
ATOM 1258 C C . THR A 1 161 ? -3.467 11.282 -12.634 1.00 88.56 161 THR A C 1
ATOM 1260 O O . THR A 1 161 ? -2.337 11.231 -12.145 1.00 88.56 161 THR A O 1
ATOM 1263 N N . ASP A 1 162 ? -4.232 12.368 -12.494 1.00 89.56 162 ASP A N 1
ATOM 1264 C CA . ASP A 1 162 ? -3.770 13.574 -11.800 1.00 89.56 162 ASP A CA 1
ATOM 1265 C C . ASP A 1 162 ? -3.563 13.351 -10.298 1.00 89.56 162 ASP A C 1
ATOM 1267 O O . ASP A 1 162 ? -2.578 13.836 -9.727 1.00 89.56 162 ASP A O 1
ATOM 1271 N N . LYS A 1 163 ? -4.460 12.600 -9.645 1.00 89.81 163 LYS A N 1
ATOM 1272 C CA . LYS A 1 163 ? -4.298 12.222 -8.233 1.00 89.81 163 LYS A CA 1
ATOM 1273 C C . LYS A 1 163 ? -3.039 11.377 -8.052 1.00 89.81 163 LYS A C 1
ATOM 1275 O O . LYS A 1 163 ? -2.193 11.707 -7.215 1.00 89.81 163 LYS A O 1
ATOM 1280 N N . CYS A 1 164 ? -2.861 10.359 -8.894 1.00 92.31 164 CYS A N 1
ATOM 1281 C CA . CYS A 1 164 ? -1.687 9.495 -8.871 1.00 92.31 164 CYS A CA 1
ATOM 1282 C C . CYS A 1 164 ? -0.395 10.280 -9.124 1.00 92.31 164 CYS A C 1
ATOM 1284 O O . CYS A 1 164 ? 0.568 10.126 -8.374 1.00 92.31 164 CYS A O 1
ATOM 1286 N N . ARG A 1 165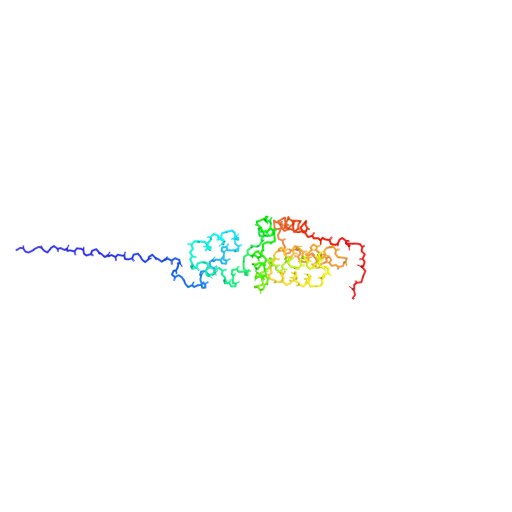 ? -0.385 11.198 -10.098 1.00 91.69 165 ARG A N 1
ATOM 1287 C CA . ARG A 1 165 ? 0.750 12.088 -10.386 1.00 91.69 165 ARG A CA 1
ATOM 1288 C C . ARG A 1 165 ? 1.138 12.938 -9.181 1.00 91.69 165 ARG A C 1
ATOM 1290 O O . ARG A 1 165 ? 2.320 13.016 -8.835 1.00 91.69 165 ARG A O 1
ATOM 1297 N N . ARG A 1 166 ? 0.162 13.572 -8.517 1.00 90.12 166 ARG A N 1
ATOM 1298 C CA . ARG A 1 166 ? 0.409 14.379 -7.308 1.00 90.12 166 ARG A CA 1
ATOM 1299 C C . ARG A 1 166 ? 0.977 13.520 -6.182 1.00 90.12 166 ARG A C 1
ATOM 1301 O O . ARG A 1 166 ? 1.956 13.926 -5.553 1.00 90.12 166 ARG A O 1
ATOM 1308 N N . ARG A 1 167 ? 0.394 12.340 -5.943 1.00 88.94 167 ARG A N 1
ATOM 1309 C CA . ARG A 1 167 ? 0.868 11.382 -4.934 1.00 88.94 167 ARG A CA 1
ATOM 1310 C C . ARG A 1 167 ? 2.293 10.911 -5.240 1.00 88.94 167 ARG A C 1
ATOM 1312 O O . ARG A 1 167 ? 3.146 10.963 -4.359 1.00 88.94 167 ARG A O 1
ATOM 1319 N N . PHE A 1 168 ? 2.583 10.569 -6.494 1.00 90.25 168 PHE A N 1
ATOM 1320 C CA . PHE A 1 168 ? 3.905 10.155 -6.966 1.00 90.25 168 PHE A CA 1
ATOM 1321 C C . PHE A 1 168 ? 4.969 11.218 -6.709 1.00 90.25 168 PHE A C 1
ATOM 1323 O O . PHE A 1 168 ? 5.982 10.932 -6.076 1.00 90.25 168 PHE A O 1
ATOM 1330 N N . ARG A 1 169 ? 4.701 12.473 -7.089 1.00 89.06 169 ARG A N 1
ATOM 1331 C CA . ARG A 1 169 ? 5.611 13.593 -6.814 1.00 89.06 169 ARG A CA 1
ATOM 1332 C C . ARG A 1 169 ? 5.837 13.801 -5.311 1.00 89.06 169 ARG A C 1
ATOM 1334 O O . ARG A 1 169 ? 6.969 14.025 -4.897 1.00 89.06 169 ARG A O 1
ATOM 1341 N N . LYS A 1 170 ? 4.783 13.719 -4.488 1.00 85.94 170 LYS A N 1
ATOM 1342 C CA . LYS A 1 170 ? 4.893 13.859 -3.023 1.00 85.94 170 LYS A CA 1
ATOM 1343 C C . LYS A 1 170 ? 5.769 12.774 -2.396 1.00 85.94 170 LYS A C 1
ATOM 1345 O O . LYS A 1 170 ? 6.532 13.096 -1.491 1.00 85.94 170 LYS A O 1
ATOM 1350 N N . ILE A 1 171 ? 5.634 11.526 -2.843 1.00 84.19 171 ILE A N 1
ATOM 1351 C CA . ILE A 1 171 ? 6.403 10.387 -2.329 1.00 84.19 171 ILE A CA 1
ATOM 1352 C C . ILE A 1 171 ? 7.863 10.484 -2.776 1.00 84.19 171 ILE A C 1
ATOM 1354 O O 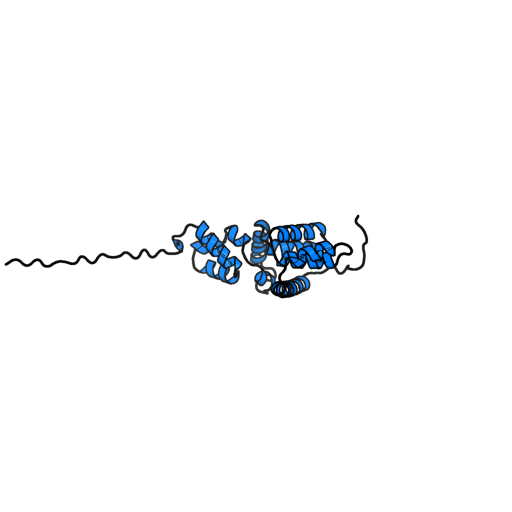. ILE A 1 171 ? 8.753 10.446 -1.931 1.00 84.19 171 ILE A O 1
ATOM 1358 N N . LEU A 1 172 ? 8.116 10.718 -4.068 1.00 85.06 172 LEU A N 1
ATOM 1359 C CA . LEU A 1 172 ? 9.478 10.862 -4.589 1.00 85.06 172 LEU A CA 1
ATOM 1360 C C . LEU A 1 172 ? 10.258 11.992 -3.910 1.00 85.06 172 LEU A C 1
ATOM 1362 O O . LEU A 1 172 ? 11.419 11.806 -3.569 1.00 85.06 172 LEU A O 1
ATOM 1366 N N . ASN A 1 173 ? 9.619 13.133 -3.634 1.00 84.25 173 ASN A N 1
ATOM 1367 C CA . ASN A 1 173 ? 10.263 14.250 -2.934 1.00 84.25 173 ASN A CA 1
ATOM 1368 C C . ASN A 1 173 ? 10.689 13.919 -1.487 1.00 84.25 173 ASN A C 1
ATOM 1370 O O . ASN A 1 173 ? 11.437 14.689 -0.892 1.00 84.25 173 ASN A O 1
ATOM 1374 N N . ARG A 1 174 ? 10.188 12.824 -0.900 1.00 78.56 174 ARG A N 1
ATOM 1375 C CA . ARG A 1 174 ? 10.552 12.352 0.450 1.00 78.56 174 ARG A CA 1
ATOM 1376 C C . ARG A 1 174 ? 11.591 11.233 0.422 1.00 78.56 174 ARG A C 1
ATOM 1378 O O . ARG A 1 174 ? 12.131 10.882 1.467 1.00 78.56 174 ARG A O 1
ATOM 1385 N N . MET A 1 175 ? 11.836 10.647 -0.744 1.00 82.19 175 MET A N 1
ATOM 1386 C CA . MET A 1 175 ? 12.788 9.562 -0.915 1.00 82.19 175 MET A CA 1
ATOM 1387 C C . MET A 1 175 ? 14.180 10.128 -1.169 1.00 82.19 175 MET A C 1
ATOM 1389 O O . MET A 1 175 ? 14.354 11.118 -1.877 1.00 82.19 175 MET A O 1
ATOM 1393 N N . TRP A 1 176 ? 15.190 9.456 -0.626 1.00 75.38 176 TRP A N 1
ATOM 1394 C CA . TRP A 1 176 ? 16.554 9.646 -1.094 1.00 75.38 176 TRP A CA 1
ATOM 1395 C C . TRP A 1 176 ? 16.677 8.934 -2.434 1.00 75.38 176 TRP A C 1
ATOM 1397 O O . TRP A 1 176 ? 16.766 7.709 -2.482 1.00 75.38 176 TRP A O 1
ATOM 1407 N N . ILE A 1 177 ? 16.593 9.698 -3.521 1.00 73.06 177 ILE A N 1
ATOM 1408 C CA . ILE A 1 177 ? 16.711 9.164 -4.876 1.00 73.06 177 ILE A CA 1
ATOM 1409 C C . ILE A 1 177 ? 18.190 9.129 -5.235 1.00 73.06 177 ILE A C 1
ATOM 1411 O O . ILE A 1 177 ? 18.837 10.172 -5.364 1.00 73.06 177 ILE A O 1
ATOM 1415 N N . HIS A 1 178 ? 18.725 7.932 -5.453 1.00 61.38 178 HIS A N 1
ATOM 1416 C CA . HIS A 1 178 ? 20.046 7.801 -6.050 1.00 61.38 178 HIS A CA 1
ATOM 1417 C C . HIS A 1 178 ? 19.966 8.190 -7.532 1.00 61.38 178 HIS A C 1
ATOM 1419 O O . HIS A 1 178 ? 19.607 7.378 -8.384 1.00 61.38 178 HIS A O 1
ATOM 1425 N N . TYR A 1 179 ? 20.282 9.451 -7.849 1.00 45.69 179 TYR A N 1
ATOM 1426 C CA . TYR A 1 179 ? 20.378 9.930 -9.228 1.00 45.69 179 TYR A CA 1
ATOM 1427 C C . TYR A 1 179 ? 21.419 9.111 -9.997 1.00 45.69 179 TYR A C 1
ATOM 1429 O O . TYR A 1 179 ? 22.622 9.313 -9.870 1.00 45.69 179 TYR A O 1
ATOM 1437 N N . SER A 1 180 ? 20.946 8.176 -10.814 1.00 41.78 180 SER A N 1
ATOM 1438 C CA . SER A 1 180 ? 21.735 7.546 -11.873 1.00 41.78 180 SER A CA 1
ATOM 1439 C C . SER A 1 180 ? 20.824 7.102 -13.018 1.00 41.78 180 SER A C 1
ATOM 1441 O O . SER A 1 180 ? 20.860 5.966 -13.467 1.00 41.78 180 SER A O 1
ATOM 1443 N N . PHE A 1 181 ? 20.015 8.031 -13.544 1.00 45.72 181 PHE A N 1
ATOM 1444 C CA . PHE A 1 181 ? 19.296 7.806 -14.808 1.00 45.72 181 PHE A CA 1
ATOM 1445 C C . PHE A 1 181 ? 20.212 7.815 -16.044 1.00 45.72 181 PHE A C 1
ATOM 1447 O O . PHE A 1 181 ? 19.751 7.546 -17.149 1.00 45.72 181 PHE A O 1
ATOM 1454 N N . HIS A 1 182 ? 21.516 8.057 -15.885 1.00 39.34 182 HIS A N 1
ATOM 1455 C CA . HIS A 1 182 ? 22.517 7.941 -16.945 1.00 39.34 182 HIS A CA 1
ATOM 1456 C C . HIS A 1 182 ? 23.742 7.168 -16.448 1.00 39.34 182 HIS A C 1
ATOM 1458 O O . HIS A 1 182 ? 24.737 7.781 -16.086 1.00 39.34 182 HIS A O 1
ATOM 1464 N N . GLN A 1 183 ? 23.661 5.833 -16.413 1.00 41.84 183 GLN A N 1
ATOM 1465 C CA . GLN A 1 183 ? 24.729 4.885 -16.790 1.00 41.84 183 GLN A CA 1
ATOM 1466 C C . GLN A 1 183 ? 24.357 3.457 -16.356 1.00 41.84 183 GLN A C 1
ATOM 1468 O O . GLN A 1 183 ? 23.922 3.259 -15.227 1.00 41.84 183 GLN A O 1
ATOM 1473 N N . ARG A 1 184 ? 24.665 2.485 -17.236 1.00 37.09 184 ARG A N 1
ATOM 1474 C CA . ARG A 1 184 ? 24.374 1.025 -17.220 1.00 37.09 184 ARG A CA 1
ATOM 1475 C C . ARG A 1 184 ? 23.037 0.720 -17.914 1.00 37.09 184 ARG A C 1
ATOM 1477 O O . ARG A 1 184 ? 21.992 1.059 -17.394 1.00 37.09 184 ARG A O 1
ATOM 1484 N N . ARG A 1 185 ? 22.966 0.259 -19.172 1.00 43.19 185 ARG A N 1
ATOM 1485 C CA . ARG A 1 185 ? 23.716 -0.793 -19.894 1.00 43.19 185 ARG A CA 1
ATOM 1486 C C . ARG A 1 185 ? 23.624 -2.138 -19.149 1.00 43.19 185 ARG A C 1
ATOM 1488 O O . ARG A 1 185 ? 24.248 -2.264 -18.102 1.00 43.19 185 ARG A O 1
ATOM 1495 N N . ILE A 1 186 ? 22.959 -3.105 -19.810 1.00 49.06 186 ILE A N 1
ATOM 1496 C CA . ILE A 1 186 ? 22.839 -4.558 -19.518 1.00 49.06 186 ILE A CA 1
ATOM 1497 C C . ILE A 1 186 ? 21.740 -4.844 -18.465 1.00 49.06 186 ILE A C 1
ATOM 1499 O O . ILE A 1 186 ? 21.704 -4.146 -17.459 1.00 49.06 186 ILE A O 1
ATOM 1503 N N . TYR A 1 187 ? 20.715 -5.683 -18.698 1.00 38.56 187 TYR A N 1
ATOM 1504 C CA . TYR A 1 187 ? 20.629 -7.112 -19.107 1.00 38.56 187 TYR A CA 1
ATOM 1505 C C . TYR A 1 187 ? 19.370 -7.296 -20.006 1.00 38.56 187 TYR A C 1
ATOM 1507 O O . TYR A 1 187 ? 18.367 -6.649 -19.714 1.00 38.56 187 TYR A O 1
ATOM 1515 N N . MET A 1 188 ? 19.323 -7.930 -21.195 1.00 36.62 188 MET A N 1
ATOM 1516 C CA . MET A 1 188 ? 19.649 -9.320 -21.600 1.00 36.62 188 MET A CA 1
ATOM 1517 C C . MET A 1 188 ? 19.525 -10.366 -20.507 1.00 36.62 188 MET A C 1
ATOM 1519 O O . MET A 1 188 ? 20.482 -10.468 -19.713 1.00 36.62 188 MET A O 1
#

Organism: NCBI:txid337451